Protein AF-A0A7C5AFE3-F1 (afdb_monomer)

pLDDT: mean 72.02, std 21.52, range [27.53, 97.25]

Sequence (247 aa):
MKLPLQRFHLFAWVMMCGALSAQLPLRFEHLGNAQGVGFGMHLRRGGDVNGDGFSDYLLVIPVESSFANANGAIQVHSGQDGSLIHTLMTPNPASPPSQNLGAACDAGDVDQDGHDDVLGYSTGLSGGSLLLFSGATGNVILSTPNLGLVGPTVYILDTVKDLNGDGVREVVLLNRNPWKLRILSGSDHSLLLLVDFSTTSFFPEIVRNAGDVNGDGIDDLILGSRYFPYSSAIQSPTGGPNTGAVV

Solvent-accessible surface area (backbone atoms only — not comparable to full-atom values): 14636 Å² total; per-residue (Å²): 137,81,80,79,82,82,81,84,82,64,83,56,82,61,81,72,94,64,80,98,58,102,68,75,74,83,79,56,81,59,74,50,60,99,80,69,64,67,84,68,68,44,80,35,64,23,36,29,24,85,54,78,84,43,58,18,33,28,42,28,39,58,52,56,94,87,45,100,79,52,75,13,25,37,36,33,26,40,52,83,79,60,47,81,74,42,79,39,64,57,98,58,84,85,54,60,77,56,47,22,31,70,44,53,29,34,42,43,45,70,88,72,81,72,19,14,12,38,35,33,32,25,48,37,46,86,14,22,28,44,38,33,22,36,31,80,74,56,45,76,77,44,76,47,71,49,69,74,37,55,68,81,30,70,76,40,61,45,51,39,64,51,82,87,75,82,78,32,31,21,35,37,39,38,29,66,53,67,30,34,41,35,35,19,38,49,85,77,61,47,82,75,45,78,48,78,33,64,88,53,77,55,53,69,71,43,70,41,67,63,44,52,79,85,72,83,83,54,56,29,39,38,40,39,52,94,55,65,74,94,80,70,78,83,78,63,88,76,84,78,86,88,70,67,56,71,90

Structure (mmCIF, N/CA/C/O backbone):
data_AF-A0A7C5AFE3-F1
#
_entry.id   AF-A0A7C5AFE3-F1
#
loop_
_atom_site.group_PDB
_atom_site.id
_atom_site.type_symbol
_atom_site.label_atom_id
_atom_site.label_alt_id
_atom_site.label_comp_id
_atom_site.label_asym_id
_atom_site.label_entity_id
_atom_site.label_seq_id
_atom_site.pdbx_PDB_ins_code
_atom_site.Cartn_x
_atom_site.Cartn_y
_atom_site.Cartn_z
_atom_site.occupancy
_atom_site.B_iso_or_equiv
_atom_site.auth_seq_id
_atom_site.auth_comp_id
_atom_site.auth_asym_id
_atom_site.auth_atom_id
_atom_site.pdbx_PDB_model_num
ATOM 1 N N . MET A 1 1 ? -9.097 47.914 -16.909 1.00 34.84 1 MET A N 1
ATOM 2 C CA . MET A 1 1 ? -10.183 46.951 -16.634 1.00 34.84 1 MET A CA 1
ATOM 3 C C . MET A 1 1 ? -9.537 45.571 -16.530 1.00 34.84 1 MET A C 1
ATOM 5 O O . MET A 1 1 ? -9.210 44.990 -17.553 1.00 34.84 1 MET A O 1
ATOM 9 N N . LYS A 1 2 ? -9.175 45.124 -15.319 1.00 33.19 2 LYS A N 1
ATOM 10 C CA . LYS A 1 2 ? -8.602 43.784 -15.095 1.00 33.19 2 LYS A CA 1
ATOM 11 C C . LYS A 1 2 ? -9.771 42.833 -14.845 1.00 33.19 2 LYS A C 1
ATOM 13 O O . LYS A 1 2 ? -10.571 43.106 -13.955 1.00 33.19 2 LYS A O 1
ATOM 18 N N . LEU A 1 3 ? -9.897 41.783 -15.653 1.00 27.53 3 LEU A N 1
ATOM 19 C CA . LEU A 1 3 ? -10.871 40.715 -15.421 1.00 27.53 3 LEU A CA 1
ATOM 20 C C . LEU A 1 3 ? -10.581 40.058 -14.056 1.00 27.53 3 LEU A C 1
ATOM 22 O O . LEU A 1 3 ? -9.404 39.890 -13.720 1.00 27.53 3 LEU A O 1
ATOM 26 N N . PRO A 1 4 ? -11.604 39.711 -13.256 1.00 31.53 4 PRO A N 1
ATOM 27 C CA . PRO A 1 4 ? -11.389 38.972 -12.021 1.00 31.53 4 PRO A CA 1
ATOM 28 C C . PRO A 1 4 ? -10.846 37.576 -12.349 1.00 31.53 4 PRO A C 1
ATOM 30 O O . PRO A 1 4 ? -11.326 36.916 -13.271 1.00 31.53 4 PRO A O 1
ATOM 33 N N . LEU A 1 5 ? -9.832 37.146 -11.595 1.00 31.34 5 LEU A N 1
ATOM 34 C CA . LEU A 1 5 ? -9.285 35.789 -11.626 1.00 31.34 5 LEU A CA 1
ATOM 35 C C . LEU A 1 5 ? -10.430 34.780 -11.456 1.00 31.34 5 LEU A C 1
ATOM 37 O O . LEU A 1 5 ? -11.069 34.742 -10.403 1.00 31.34 5 LEU A O 1
ATOM 41 N N . GLN A 1 6 ? -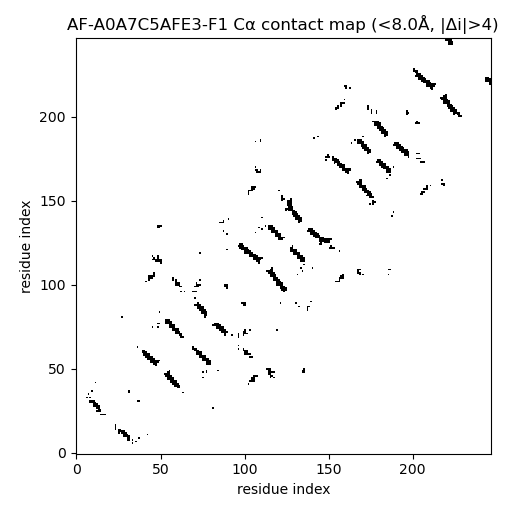10.698 33.977 -12.488 1.00 32.28 6 GLN A N 1
ATOM 42 C CA . GLN A 1 6 ? -11.566 32.812 -12.356 1.00 32.28 6 GLN A CA 1
ATOM 43 C C . GLN A 1 6 ? -10.888 31.820 -11.406 1.00 32.28 6 GLN A C 1
ATOM 45 O O . GLN A 1 6 ? -9.780 31.350 -11.659 1.00 32.28 6 GLN A O 1
ATOM 50 N N . ARG A 1 7 ? -11.546 31.562 -10.275 1.00 31.53 7 ARG A N 1
ATOM 51 C CA . ARG A 1 7 ? -11.148 30.563 -9.284 1.00 31.53 7 ARG A CA 1
ATOM 52 C C . ARG A 1 7 ? -11.437 29.180 -9.865 1.00 31.53 7 ARG A C 1
ATOM 54 O O . ARG A 1 7 ? -12.595 28.870 -10.130 1.00 31.53 7 ARG A O 1
ATOM 61 N N . PHE A 1 8 ? -10.409 28.363 -10.062 1.00 28.75 8 PHE A N 1
ATOM 62 C CA . PHE A 1 8 ? -10.591 26.943 -10.351 1.00 28.75 8 PHE A CA 1
ATOM 63 C C . PHE A 1 8 ? -10.664 26.199 -9.015 1.00 28.75 8 PHE A C 1
ATOM 65 O O . PHE A 1 8 ? -9.684 26.145 -8.278 1.00 28.75 8 PHE A O 1
ATOM 72 N N . HIS A 1 9 ? -11.850 25.697 -8.680 1.00 30.62 9 HIS A N 1
ATOM 73 C CA . HIS A 1 9 ? -12.091 24.834 -7.526 1.00 30.62 9 HIS A CA 1
ATOM 74 C C . HIS A 1 9 ? -11.993 23.380 -7.996 1.00 30.62 9 HIS A C 1
ATOM 76 O O . HIS A 1 9 ? -12.650 23.014 -8.972 1.00 30.62 9 HIS A O 1
ATOM 82 N N . LEU A 1 10 ? -11.156 22.568 -7.347 1.00 35.47 10 LEU A N 1
ATOM 83 C CA . LEU A 1 10 ? -11.120 21.128 -7.591 1.00 35.47 10 LEU A CA 1
ATOM 84 C C . LEU A 1 10 ? -12.044 20.436 -6.589 1.00 35.47 10 LEU A C 1
ATOM 86 O O . LEU A 1 10 ? -11.982 20.718 -5.395 1.00 35.47 10 LEU A O 1
ATOM 90 N N . PHE A 1 11 ? -12.880 19.533 -7.093 1.00 36.12 11 PHE A N 1
ATOM 91 C CA . PHE A 1 11 ? -13.834 18.765 -6.303 1.00 36.12 11 PHE A CA 1
ATOM 92 C C . PHE A 1 11 ? -13.383 17.309 -6.243 1.00 36.12 11 PHE A C 1
ATOM 94 O O . PHE A 1 11 ? -13.099 16.710 -7.281 1.00 36.12 11 PHE A O 1
ATOM 101 N N . ALA A 1 12 ? -13.372 16.726 -5.050 1.00 35.66 12 ALA A N 1
ATOM 102 C CA . ALA A 1 12 ? -13.317 15.285 -4.875 1.00 35.66 12 ALA A CA 1
ATOM 103 C C . ALA A 1 12 ? -14.678 14.831 -4.329 1.00 35.66 12 ALA A C 1
ATOM 105 O O . ALA A 1 12 ? -15.077 15.238 -3.241 1.00 35.66 12 ALA A O 1
ATOM 106 N N . TRP A 1 13 ? -15.414 14.042 -5.115 1.00 37.69 13 TRP A N 1
ATOM 107 C CA . TRP A 1 13 ? -16.731 13.527 -4.736 1.00 37.69 13 TRP A CA 1
ATOM 108 C C . TRP A 1 13 ? -16.568 12.114 -4.182 1.00 37.69 13 TRP A C 1
ATOM 110 O O . TRP A 1 13 ? -16.185 11.207 -4.919 1.00 37.69 13 TRP A O 1
ATOM 120 N N . VAL A 1 14 ? -16.886 11.911 -2.904 1.00 40.06 14 VAL A N 1
ATOM 121 C CA . VAL A 1 14 ? -17.048 10.563 -2.346 1.00 40.06 14 VAL A CA 1
ATOM 122 C C . VAL A 1 14 ? -18.502 10.148 -2.565 1.00 40.06 14 VAL A C 1
ATOM 124 O O . VAL A 1 14 ? -19.408 10.644 -1.898 1.00 40.06 14 VAL A O 1
ATOM 127 N N . MET A 1 15 ? -18.739 9.264 -3.537 1.00 35.78 15 MET A N 1
ATOM 128 C CA . MET A 1 15 ? -20.035 8.606 -3.721 1.00 35.78 15 MET A CA 1
ATOM 129 C C . MET A 1 15 ? -19.996 7.232 -3.058 1.00 35.78 15 MET A C 1
ATOM 131 O O . MET A 1 15 ? -19.278 6.345 -3.512 1.00 35.78 15 MET A O 1
ATOM 135 N N . MET A 1 16 ? -20.793 7.043 -2.009 1.00 41.84 16 MET A N 1
ATOM 136 C CA . MET A 1 16 ? -21.045 5.717 -1.450 1.00 41.84 16 MET A CA 1
ATOM 137 C C . MET A 1 16 ? -22.283 5.116 -2.110 1.00 41.84 16 MET A C 1
ATOM 139 O O . MET A 1 16 ? -23.350 5.727 -2.114 1.00 41.84 16 MET A O 1
ATOM 143 N N . CYS A 1 17 ? -22.142 3.915 -2.668 1.00 39.34 17 CYS A N 1
ATOM 144 C CA . CYS A 1 17 ? -23.260 3.113 -3.153 1.00 39.34 17 CYS A CA 1
ATOM 145 C C . CYS A 1 17 ? -24.111 2.660 -1.953 1.00 39.34 17 CYS A C 1
ATOM 147 O O . CYS A 1 17 ? -23.735 1.746 -1.226 1.00 39.34 17 CYS A O 1
ATOM 149 N N . GLY A 1 18 ? -25.242 3.327 -1.724 1.00 39.19 18 GLY A N 1
ATOM 150 C CA . GLY A 1 18 ? -26.331 2.824 -0.886 1.00 39.19 18 GLY A CA 1
ATOM 151 C C . GLY A 1 18 ? -27.389 2.124 -1.741 1.00 39.19 18 GLY A C 1
ATOM 152 O O . GLY A 1 18 ? -27.494 2.408 -2.936 1.00 39.19 18 GLY A O 1
ATOM 153 N N . ALA A 1 19 ? -28.164 1.219 -1.128 1.00 39.50 19 ALA A N 1
ATOM 154 C CA . ALA A 1 19 ? -29.245 0.457 -1.762 1.00 39.50 19 ALA A CA 1
ATOM 155 C C . ALA A 1 19 ? -30.049 1.297 -2.773 1.00 39.50 19 ALA A C 1
ATOM 157 O O . ALA A 1 19 ? -30.404 2.432 -2.455 1.00 39.50 19 ALA A O 1
ATOM 158 N N . LEU A 1 20 ? -30.316 0.716 -3.958 1.00 42.00 20 LEU A N 1
ATOM 159 C CA . LEU A 1 20 ? -31.026 1.297 -5.112 1.00 42.00 20 LEU A CA 1
ATOM 160 C C . LEU A 1 20 ? -32.002 2.421 -4.719 1.00 42.00 20 LEU A C 1
ATOM 162 O O . LEU A 1 20 ? -33.184 2.195 -4.466 1.00 42.00 20 LEU A O 1
ATOM 166 N N . SER A 1 21 ? -31.508 3.655 -4.702 1.00 48.28 21 SER A N 1
ATOM 167 C CA . SER A 1 21 ? -32.335 4.850 -4.606 1.00 48.28 21 SER A CA 1
ATOM 168 C C . SER A 1 21 ? -31.792 5.872 -5.595 1.00 48.28 21 SER A C 1
ATOM 170 O O . SER A 1 21 ? -30.581 6.012 -5.767 1.00 48.28 21 SER A O 1
ATOM 172 N N . ALA A 1 22 ? -32.703 6.538 -6.299 1.00 42.56 22 ALA A N 1
ATOM 173 C CA . ALA A 1 22 ? -32.429 7.297 -7.517 1.00 42.56 22 ALA A CA 1
ATOM 174 C C . ALA A 1 22 ? -31.620 8.594 -7.314 1.00 42.56 22 ALA A C 1
ATOM 176 O O . ALA A 1 22 ? -31.436 9.351 -8.265 1.00 42.56 22 ALA A O 1
ATOM 177 N N . GLN A 1 23 ? -31.113 8.862 -6.109 1.00 46.53 23 GLN A N 1
ATOM 178 C CA . GLN A 1 23 ? -30.198 9.969 -5.867 1.00 46.53 23 GLN A CA 1
ATOM 179 C C . GLN A 1 23 ? -29.376 9.687 -4.610 1.00 46.53 23 GLN A C 1
ATOM 181 O O . GLN A 1 23 ? -29.889 9.747 -3.496 1.00 46.53 23 GLN A O 1
ATOM 186 N N . LEU A 1 24 ? -28.097 9.355 -4.788 1.00 48.12 24 LEU A N 1
ATOM 187 C CA . LEU A 1 24 ? -27.165 9.248 -3.670 1.00 48.12 24 LEU A CA 1
ATOM 188 C C . LEU A 1 24 ? -26.834 10.677 -3.207 1.00 48.12 24 LEU A C 1
ATOM 190 O O . LEU A 1 24 ? -26.299 11.450 -4.007 1.00 48.12 24 LEU A O 1
ATOM 194 N N . PRO A 1 25 ? -27.183 11.079 -1.971 1.00 50.75 25 PRO A N 1
ATOM 195 C CA . PRO A 1 25 ? -26.828 12.402 -1.479 1.00 50.75 25 PRO A CA 1
ATOM 196 C C . PRO A 1 25 ? -25.306 12.510 -1.345 1.00 50.75 25 PRO A C 1
ATOM 198 O O . PRO A 1 25 ? -24.655 11.588 -0.849 1.00 50.75 25 PRO A O 1
ATOM 201 N N . LEU A 1 26 ? -24.744 13.653 -1.754 1.00 51.28 26 LEU A N 1
ATOM 202 C CA . LEU A 1 26 ? -23.382 14.032 -1.381 1.00 51.28 26 LEU A CA 1
ATOM 203 C C . LEU A 1 26 ? -23.301 14.030 0.148 1.00 51.28 26 LEU A C 1
ATOM 205 O O . LEU A 1 26 ? -24.034 14.781 0.790 1.00 51.28 26 LEU A O 1
ATOM 209 N N . ARG A 1 27 ? -22.435 13.189 0.722 1.00 60.59 27 ARG A N 1
ATOM 210 C CA . ARG A 1 27 ? -22.246 13.152 2.178 1.00 60.59 27 ARG A CA 1
ATOM 211 C C . ARG A 1 27 ? -21.103 14.038 2.656 1.00 60.59 27 ARG A C 1
ATOM 213 O O . ARG A 1 27 ? -21.294 14.751 3.633 1.00 60.59 27 ARG A O 1
ATOM 220 N N . PHE A 1 28 ? -19.968 14.052 1.955 1.00 62.94 28 PHE A N 1
ATOM 221 C CA . PHE A 1 28 ? -18.779 14.795 2.384 1.00 62.94 28 PHE A CA 1
ATOM 222 C C . PHE A 1 28 ? -18.155 15.571 1.230 1.00 62.94 28 PHE A C 1
ATOM 224 O O . PHE A 1 28 ? -17.993 15.042 0.129 1.00 62.94 28 PHE A O 1
ATOM 231 N N . GLU A 1 29 ? -17.790 16.821 1.501 1.00 59.41 29 GLU A N 1
ATOM 232 C CA . GLU A 1 29 ? -17.046 17.677 0.585 1.00 59.41 29 GLU A CA 1
ATOM 233 C C . GLU A 1 29 ? -15.693 18.010 1.214 1.00 59.41 29 GLU A C 1
ATOM 235 O O . GLU A 1 29 ? -15.623 18.674 2.248 1.00 59.41 29 GLU A O 1
ATOM 240 N N . HIS A 1 30 ? -14.615 17.559 0.571 1.00 59.59 30 HIS A N 1
ATOM 241 C CA . HIS A 1 30 ? -13.259 17.983 0.906 1.00 59.59 30 HIS A CA 1
ATOM 242 C C . HIS A 1 30 ? -12.833 19.074 -0.059 1.00 59.59 30 HIS A C 1
ATOM 244 O O . HIS A 1 30 ? -12.541 18.824 -1.231 1.00 59.59 30 HIS A O 1
ATOM 250 N N . LEU A 1 31 ? -12.826 20.306 0.439 1.00 52.31 31 LEU A N 1
ATOM 251 C CA . LEU A 1 31 ? -12.374 21.455 -0.326 1.00 52.31 31 LEU A CA 1
ATOM 252 C C . LEU A 1 31 ? -10.848 21.512 -0.291 1.00 52.31 31 LEU A C 1
ATOM 254 O O . LEU A 1 31 ? -10.250 21.802 0.747 1.00 52.31 31 LEU A O 1
ATOM 258 N N . GLY A 1 32 ? -10.218 21.320 -1.452 1.00 47.50 32 GLY A N 1
ATOM 259 C CA . GLY A 1 32 ? -8.858 21.808 -1.654 1.00 47.50 32 GLY A CA 1
ATOM 260 C C . GLY A 1 32 ? -8.831 23.308 -1.353 1.00 47.50 32 GLY A C 1
ATOM 261 O O . GLY A 1 32 ? -9.735 24.053 -1.750 1.00 47.50 32 GLY A O 1
ATOM 262 N N . ASN A 1 33 ? -7.838 23.775 -0.599 1.00 44.03 33 ASN A N 1
ATOM 263 C CA . ASN A 1 33 ? -7.761 25.197 -0.286 1.00 44.03 33 ASN A CA 1
ATOM 264 C C . ASN A 1 33 ? -7.532 26.020 -1.580 1.00 44.03 33 ASN A C 1
ATOM 266 O O . ASN A 1 33 ? -7.051 25.523 -2.599 1.00 44.03 33 ASN A O 1
ATOM 270 N N . ALA A 1 34 ? -7.927 27.298 -1.557 1.00 36.81 34 ALA A N 1
ATOM 271 C CA . ALA A 1 34 ? -8.041 28.182 -2.727 1.00 36.81 34 ALA A CA 1
ATOM 272 C C . ALA A 1 34 ? -6.711 28.534 -3.443 1.00 36.81 34 ALA A C 1
ATOM 274 O O . ALA A 1 34 ? -6.656 29.515 -4.186 1.00 36.81 34 ALA A O 1
ATOM 275 N N . GLN A 1 35 ? -5.637 27.782 -3.202 1.00 43.25 35 GLN A N 1
ATOM 276 C CA . GLN A 1 35 ? -4.278 28.065 -3.663 1.00 43.25 35 GLN A CA 1
ATOM 277 C C . GLN A 1 35 ? -3.726 27.040 -4.664 1.00 43.25 35 GLN A C 1
ATOM 279 O O . GLN A 1 35 ? -2.545 27.096 -4.987 1.00 43.25 35 GLN A O 1
ATOM 284 N N . GLY A 1 36 ? -4.568 26.154 -5.209 1.00 36.91 36 GLY A N 1
ATOM 285 C CA . GLY A 1 36 ? -4.150 25.200 -6.243 1.00 36.91 36 GLY A CA 1
ATOM 286 C C . GLY A 1 36 ? -3.566 23.894 -5.707 1.00 36.91 36 GLY A C 1
ATOM 287 O O . GLY A 1 36 ? -3.047 23.122 -6.504 1.00 36.91 36 GLY A O 1
ATOM 288 N N . VAL A 1 37 ? -3.721 23.628 -4.404 1.00 40.59 37 VAL A N 1
ATOM 289 C CA . VAL A 1 37 ? -3.427 22.334 -3.772 1.00 40.59 37 VAL A CA 1
ATOM 290 C C . VAL A 1 37 ? -4.394 21.303 -4.359 1.00 40.59 37 VAL A C 1
ATOM 292 O O . VAL A 1 37 ? -5.540 21.186 -3.925 1.00 40.59 37 VAL A O 1
ATOM 295 N N . GLY A 1 38 ? -3.995 20.664 -5.459 1.00 38.16 38 GLY A N 1
ATOM 296 C CA . GLY A 1 38 ? -4.963 19.975 -6.319 1.00 38.16 38 GLY A CA 1
ATOM 297 C C . GLY A 1 38 ? -4.409 19.188 -7.504 1.00 38.16 38 GLY A C 1
ATOM 298 O O . GLY A 1 38 ? -5.191 18.586 -8.234 1.00 38.16 38 GLY A O 1
ATOM 299 N N . PHE A 1 39 ? -3.095 19.107 -7.709 1.00 31.27 39 PHE A N 1
ATOM 300 C CA . PHE A 1 39 ? -2.548 18.065 -8.581 1.00 31.27 39 PHE A CA 1
ATOM 301 C C . PHE A 1 39 ? -2.085 16.883 -7.722 1.00 31.27 39 PHE A C 1
ATOM 303 O O . PHE A 1 39 ? -1.076 16.967 -7.035 1.00 31.27 39 PHE A O 1
ATOM 310 N N . GLY A 1 40 ? -2.825 15.767 -7.761 1.00 43.47 40 GLY A N 1
ATOM 311 C CA . GLY A 1 40 ? -2.396 14.509 -7.133 1.00 43.47 40 GLY A CA 1
ATOM 312 C C . GLY A 1 40 ? -2.976 14.188 -5.751 1.00 43.47 40 GLY A C 1
ATOM 313 O O . GLY A 1 40 ? -2.442 13.303 -5.090 1.00 43.47 40 GLY A O 1
ATOM 314 N N . MET A 1 41 ? -4.073 14.829 -5.317 1.00 53.50 41 MET A N 1
ATOM 315 C CA . MET A 1 41 ? -4.861 14.282 -4.201 1.00 53.50 41 MET A CA 1
ATOM 316 C C . MET A 1 41 ? -5.427 12.924 -4.620 1.00 53.50 41 MET A C 1
ATOM 318 O O . MET A 1 41 ? -6.247 12.842 -5.538 1.00 53.50 41 MET A O 1
ATOM 322 N N . HIS A 1 42 ? -4.961 11.851 -3.985 1.00 72.12 42 HIS A N 1
ATOM 323 C CA . HIS A 1 42 ? -5.458 10.504 -4.241 1.00 72.12 42 HIS A CA 1
ATOM 324 C C . HIS A 1 42 ? -6.395 10.109 -3.105 1.00 72.12 42 HIS A C 1
ATOM 326 O O . HIS A 1 42 ? -5.948 9.887 -1.982 1.00 72.12 42 HIS A O 1
ATOM 332 N N . LEU A 1 43 ? -7.687 10.006 -3.420 1.00 77.31 43 LEU A N 1
ATOM 333 C CA . LEU A 1 43 ? -8.640 9.291 -2.580 1.00 77.31 43 LEU A CA 1
ATOM 334 C C . LEU A 1 43 ? -8.404 7.789 -2.727 1.00 77.31 43 LEU A C 1
ATOM 336 O O . LEU A 1 43 ? -8.256 7.277 -3.844 1.00 77.31 43 LEU A O 1
ATOM 340 N N . ARG A 1 44 ? -8.367 7.089 -1.599 1.00 84.50 44 ARG A N 1
ATOM 341 C CA . ARG A 1 44 ? -8.231 5.633 -1.528 1.00 84.50 44 ARG A CA 1
ATOM 342 C C . ARG A 1 44 ? -9.202 5.076 -0.497 1.00 84.50 44 ARG A C 1
ATOM 344 O O . ARG A 1 44 ? -9.582 5.776 0.437 1.00 84.50 44 ARG A O 1
ATOM 351 N N . ARG A 1 45 ? -9.590 3.815 -0.676 1.00 83.44 45 ARG A N 1
ATOM 352 C CA . ARG A 1 45 ? -10.263 3.050 0.376 1.00 83.44 45 ARG A CA 1
ATOM 353 C C . ARG A 1 45 ? -9.266 2.814 1.517 1.00 83.44 45 ARG A C 1
ATOM 355 O O . ARG A 1 45 ? -8.099 2.557 1.222 1.00 83.44 45 ARG A O 1
ATOM 362 N N . GLY A 1 46 ? -9.722 2.965 2.758 1.00 87.00 46 GLY A N 1
ATOM 363 C CA . GLY A 1 46 ? -8.891 2.874 3.959 1.00 87.00 46 GLY A CA 1
ATOM 364 C C . GLY A 1 46 ? -9.077 1.622 4.809 1.00 87.00 46 GLY A C 1
ATOM 365 O O . GLY A 1 46 ? -8.255 1.426 5.684 1.00 87.00 46 GLY A O 1
ATOM 366 N N . GLY A 1 47 ? -10.094 0.794 4.545 1.00 91.94 47 GLY A N 1
ATOM 367 C CA . GLY A 1 47 ? -10.481 -0.263 5.494 1.00 91.94 47 GLY A CA 1
ATOM 368 C C . GLY A 1 47 ? -11.295 0.313 6.657 1.00 91.94 47 GLY A C 1
ATOM 369 O O . GLY A 1 47 ? -11.653 1.481 6.598 1.00 91.94 47 GLY A O 1
ATOM 370 N N . ASP A 1 48 ? -11.662 -0.479 7.657 1.00 96.44 48 ASP A N 1
ATOM 371 C CA . ASP A 1 48 ? -12.281 -0.014 8.913 1.00 96.44 48 ASP A CA 1
ATOM 372 C C . ASP A 1 48 ? -11.189 0.345 9.937 1.00 96.44 48 ASP A C 1
ATOM 374 O O . ASP A 1 48 ? -10.780 -0.476 10.757 1.00 96.44 48 ASP A O 1
ATOM 378 N N . VAL A 1 49 ? -10.654 1.564 9.843 1.00 97.25 49 VAL A N 1
ATOM 379 C CA . VAL A 1 49 ? -9.470 1.989 10.605 1.00 97.25 49 VAL A CA 1
ATOM 380 C C . VAL A 1 49 ? -9.843 2.346 12.042 1.00 97.25 49 VAL A C 1
ATOM 382 O O . VAL A 1 49 ? -9.060 2.151 12.968 1.00 97.25 49 VAL A O 1
ATOM 385 N N . ASN A 1 50 ? -11.042 2.882 12.271 1.00 96.00 50 ASN A N 1
ATOM 386 C CA . ASN A 1 50 ? -11.514 3.217 13.617 1.00 96.00 50 ASN A CA 1
ATOM 387 C C . ASN A 1 50 ? -12.303 2.085 14.308 1.00 96.00 50 ASN A C 1
ATOM 389 O O . ASN A 1 50 ? -12.664 2.257 15.476 1.00 96.00 50 ASN A O 1
ATOM 393 N N . GLY A 1 51 ? -12.529 0.947 13.643 1.00 95.44 51 GLY A N 1
ATOM 394 C CA . GLY A 1 51 ? -13.199 -0.229 14.205 1.00 95.44 51 GLY A CA 1
ATOM 395 C C . GLY A 1 51 ? -14.703 -0.028 14.423 1.00 95.44 51 GLY A C 1
ATOM 396 O O . GLY A 1 51 ? -15.285 -0.621 15.337 1.00 95.44 51 GLY A O 1
ATOM 397 N N . ASP A 1 52 ? -15.338 0.860 13.650 1.00 95.50 52 ASP A N 1
ATOM 398 C CA . ASP A 1 52 ? -16.763 1.192 13.777 1.00 95.50 52 ASP A CA 1
ATOM 399 C C . ASP A 1 52 ? -17.686 0.331 12.890 1.00 95.50 52 ASP A C 1
ATOM 401 O O . ASP A 1 52 ? -18.919 0.437 12.962 1.00 95.50 52 ASP A O 1
ATOM 405 N N . GLY A 1 53 ? -17.101 -0.568 12.096 1.00 93.75 53 GLY A N 1
ATOM 406 C CA . GLY A 1 53 ? -17.777 -1.457 11.160 1.00 93.75 53 GLY A CA 1
ATOM 407 C C . GLY A 1 53 ? -18.021 -0.848 9.776 1.00 93.75 53 GLY A C 1
ATOM 408 O O . GLY A 1 53 ? -18.621 -1.515 8.923 1.00 93.75 53 GLY A O 1
ATOM 409 N N . PHE A 1 54 ? -17.603 0.396 9.521 1.00 93.31 54 PHE A N 1
ATOM 410 C CA . PHE A 1 54 ? -17.710 1.066 8.227 1.00 93.31 54 PHE A CA 1
ATOM 411 C C . PHE A 1 54 ? -16.324 1.271 7.611 1.00 93.31 54 PHE A C 1
ATOM 413 O O . PHE A 1 54 ? -15.372 1.655 8.266 1.00 93.31 54 PHE A O 1
ATOM 420 N N . SER A 1 55 ? -16.203 1.054 6.296 1.00 92.88 55 SER A N 1
ATOM 421 C CA . SER A 1 55 ? -14.942 1.365 5.614 1.00 92.88 55 SER A CA 1
ATOM 422 C C . SER A 1 55 ? -14.699 2.874 5.547 1.00 92.88 55 SER A C 1
ATOM 424 O O . SER A 1 55 ? -15.494 3.609 4.956 1.00 92.88 55 SER A O 1
ATOM 426 N N . ASP A 1 56 ? -13.536 3.276 6.025 1.00 94.75 56 ASP A N 1
ATOM 427 C CA . ASP A 1 56 ? -12.929 4.595 5.999 1.00 94.75 56 ASP A CA 1
ATOM 428 C C . ASP A 1 56 ? -12.2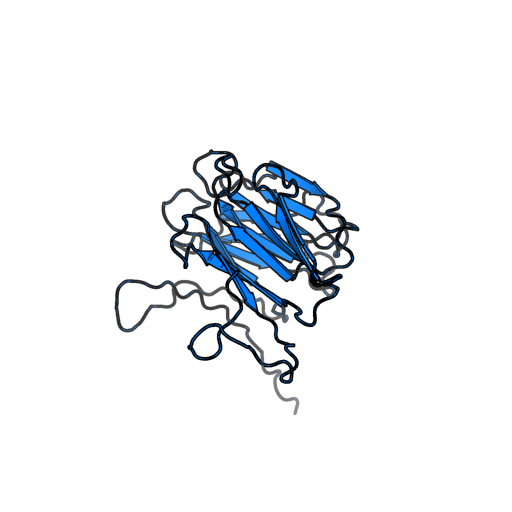56 4.914 4.662 1.00 94.75 56 ASP A C 1
ATOM 430 O O . ASP A 1 56 ? -12.163 4.092 3.736 1.00 94.75 56 ASP A O 1
ATOM 434 N N . TYR A 1 57 ? -11.789 6.156 4.534 1.00 91.38 57 TYR A N 1
ATOM 435 C CA . TYR A 1 57 ? -11.084 6.621 3.346 1.00 91.38 57 TYR A CA 1
ATOM 436 C C . TYR A 1 57 ? -9.819 7.403 3.677 1.00 91.38 57 TYR A C 1
ATOM 438 O O . TYR A 1 57 ? -9.712 8.104 4.682 1.00 91.38 57 TYR A O 1
ATOM 446 N N . LEU A 1 58 ? -8.854 7.292 2.767 1.00 90.06 58 LEU A N 1
ATOM 447 C CA . LEU A 1 58 ? -7.550 7.928 2.867 1.00 90.06 58 LEU A CA 1
ATOM 448 C C . LEU A 1 58 ? -7.472 9.075 1.866 1.00 90.06 58 LEU A C 1
ATOM 450 O O . LEU A 1 58 ? -7.788 8.907 0.682 1.00 90.06 58 LEU A O 1
ATOM 454 N N . LEU A 1 59 ? -6.991 10.220 2.330 1.00 86.88 59 LEU A N 1
ATOM 455 C CA . LEU A 1 59 ? -6.623 11.360 1.511 1.00 86.88 59 LEU A CA 1
ATOM 456 C C . LEU A 1 59 ? -5.101 11.502 1.533 1.00 86.88 59 LEU A C 1
ATOM 458 O O . LEU A 1 59 ? -4.511 11.904 2.536 1.00 86.88 59 LEU A O 1
ATOM 462 N N . VAL A 1 60 ? -4.459 11.164 0.416 1.00 81.44 60 VAL A N 1
ATOM 463 C CA . VAL A 1 60 ? -3.010 11.338 0.255 1.00 81.44 60 VAL A CA 1
ATOM 464 C C . VAL A 1 60 ? -2.737 12.767 -0.195 1.00 81.44 60 VAL A C 1
ATOM 466 O O .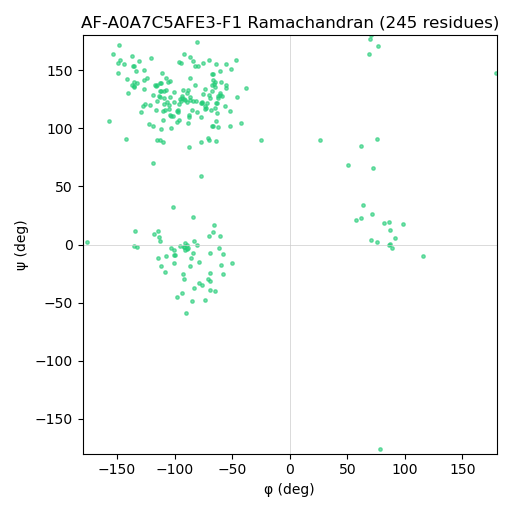 VAL A 1 60 ? -3.149 13.164 -1.288 1.00 81.44 60 VAL A O 1
ATOM 469 N N . ILE A 1 61 ? -2.046 13.529 0.648 1.00 75.38 61 ILE A N 1
ATOM 470 C CA . ILE A 1 61 ? -1.712 14.935 0.426 1.00 75.38 61 ILE A CA 1
ATOM 471 C C . ILE A 1 61 ? -0.236 15.006 0.017 1.00 75.38 61 ILE A C 1
ATOM 473 O O . ILE A 1 61 ? 0.639 14.915 0.884 1.00 75.38 61 ILE A O 1
ATOM 477 N N . PRO A 1 62 ? 0.077 15.141 -1.285 1.00 64.56 62 PRO A N 1
ATOM 478 C CA . PRO A 1 62 ? 1.456 15.274 -1.731 1.00 64.56 62 PRO A CA 1
ATOM 479 C C . PRO A 1 62 ? 2.033 16.636 -1.331 1.00 64.56 62 PRO A C 1
ATOM 481 O O . PRO A 1 62 ? 1.311 17.612 -1.124 1.00 64.56 62 PRO A O 1
ATOM 484 N N . VAL A 1 63 ? 3.362 16.720 -1.276 1.00 60.59 63 VAL A N 1
ATOM 485 C CA . VAL A 1 63 ? 4.049 18.000 -1.074 1.00 60.59 63 VAL A CA 1
ATOM 486 C C . VAL A 1 63 ? 4.145 18.753 -2.379 1.00 60.59 63 VAL A C 1
ATOM 488 O O . VAL A 1 63 ? 4.743 18.272 -3.340 1.00 60.59 63 VAL A O 1
ATOM 491 N N . GLU A 1 64 ? 3.618 19.971 -2.393 1.00 51.66 64 GLU A N 1
ATOM 492 C CA . GLU A 1 64 ? 3.914 20.912 -3.459 1.00 51.66 64 GLU A CA 1
ATOM 493 C C . GLU A 1 64 ? 5.195 21.685 -3.129 1.00 51.66 64 GLU A C 1
ATOM 495 O O . GLU A 1 64 ? 5.326 22.306 -2.073 1.00 51.66 64 GLU A O 1
ATOM 500 N N . SER A 1 65 ? 6.141 21.677 -4.071 1.00 43.47 65 SER A N 1
ATOM 501 C CA . SER A 1 65 ? 7.454 22.337 -3.989 1.00 43.47 65 SER A CA 1
ATOM 502 C C . SER A 1 65 ? 7.400 23.855 -3.744 1.00 43.47 65 SER A C 1
ATOM 504 O O . SER A 1 65 ? 8.433 24.472 -3.489 1.00 43.47 65 SER A O 1
ATOM 506 N N . SER A 1 66 ? 6.209 24.454 -3.796 1.00 42.69 66 SER A N 1
ATOM 507 C CA . SER A 1 66 ? 5.938 25.877 -3.573 1.00 42.69 66 SER A CA 1
ATOM 508 C C . SER A 1 66 ? 5.736 26.250 -2.097 1.00 42.69 66 SER A C 1
ATOM 510 O O . SER A 1 66 ? 5.719 27.438 -1.774 1.00 42.69 66 SER A O 1
ATOM 512 N N . PHE A 1 67 ? 5.582 25.274 -1.193 1.00 43.56 67 PHE A N 1
ATOM 513 C CA . PHE A 1 67 ? 5.326 25.518 0.229 1.00 43.56 67 PHE A CA 1
ATOM 514 C C . PHE A 1 67 ? 6.410 24.855 1.077 1.00 43.56 67 PHE A C 1
ATOM 516 O O . PHE A 1 67 ? 6.409 23.647 1.288 1.00 43.56 67 PHE A O 1
ATOM 523 N N . ALA A 1 68 ? 7.335 25.664 1.593 1.00 37.53 68 ALA A N 1
ATOM 524 C CA . ALA A 1 68 ? 8.541 25.218 2.297 1.00 37.53 68 ALA A CA 1
ATOM 525 C C . ALA A 1 68 ? 8.305 24.392 3.587 1.00 37.53 68 ALA A C 1
ATOM 527 O O . ALA A 1 68 ? 9.278 23.936 4.175 1.00 37.53 68 ALA A O 1
ATOM 528 N N . ASN A 1 69 ? 7.050 24.186 4.010 1.00 41.75 69 ASN A N 1
ATOM 529 C CA . ASN A 1 69 ? 6.680 23.557 5.285 1.00 41.75 69 ASN A CA 1
ATOM 530 C C . ASN A 1 69 ? 5.557 22.502 5.172 1.00 41.75 69 ASN A C 1
ATOM 532 O O . ASN A 1 69 ? 4.991 22.117 6.193 1.00 41.75 69 ASN A O 1
ATOM 536 N N . ALA A 1 70 ? 5.171 22.071 3.966 1.00 48.41 70 ALA A N 1
ATOM 537 C CA . ALA A 1 70 ? 4.196 20.990 3.830 1.00 48.41 70 ALA A CA 1
ATOM 538 C C . ALA A 1 70 ? 4.941 19.650 3.859 1.00 48.41 70 ALA A C 1
ATOM 540 O O . ALA A 1 70 ? 5.689 19.358 2.932 1.00 48.41 70 ALA A O 1
ATOM 541 N N . ASN A 1 71 ? 4.752 18.855 4.913 1.00 57.44 71 ASN A N 1
ATOM 542 C CA . ASN A 1 71 ? 5.092 17.433 4.896 1.00 57.44 71 ASN A CA 1
ATOM 543 C C . ASN A 1 71 ? 3.937 16.689 4.226 1.00 57.44 71 ASN A C 1
ATOM 545 O O . ASN A 1 71 ? 2.772 17.000 4.474 1.00 57.44 71 ASN A O 1
ATOM 549 N N . GLY A 1 72 ? 4.249 15.737 3.353 1.00 70.69 72 GLY A N 1
ATOM 550 C CA . GLY A 1 72 ? 3.223 14.954 2.682 1.00 70.69 72 GLY A CA 1
ATOM 551 C C . GLY A 1 72 ? 2.677 13.956 3.678 1.00 70.69 72 GLY A C 1
ATOM 552 O O . GLY A 1 72 ? 3.443 13.267 4.358 1.00 70.69 72 GLY A O 1
ATOM 553 N N . ALA A 1 73 ? 1.360 13.934 3.786 1.00 80.69 73 ALA A N 1
ATOM 554 C CA . ALA A 1 73 ? 0.649 13.224 4.828 1.00 80.69 73 ALA A CA 1
ATOM 555 C C . ALA A 1 73 ? -0.455 12.368 4.219 1.00 80.69 73 ALA A C 1
ATOM 557 O O . ALA A 1 73 ? -0.945 12.638 3.119 1.00 80.69 73 ALA A O 1
ATOM 558 N N . ILE A 1 74 ? -0.8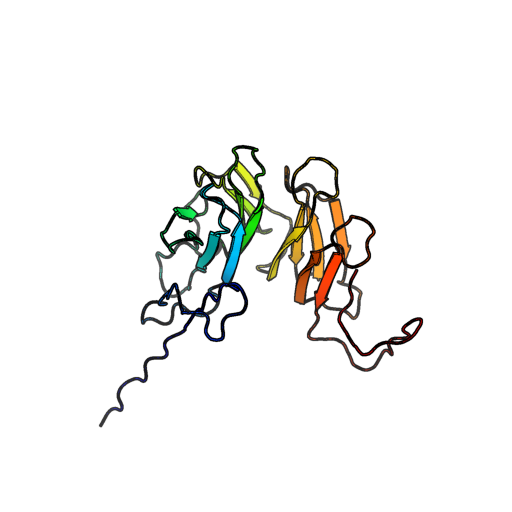65 11.353 4.964 1.00 86.94 74 ILE A N 1
ATOM 559 C CA . ILE A 1 74 ? -2.089 10.611 4.693 1.00 86.94 74 ILE A CA 1
ATOM 560 C C . ILE A 1 74 ? -3.073 11.014 5.781 1.00 86.94 74 ILE A C 1
ATOM 562 O O . ILE A 1 74 ? -2.822 10.776 6.960 1.00 86.94 74 ILE A O 1
ATOM 566 N N . GLN A 1 75 ? -4.171 11.654 5.400 1.00 89.94 75 GLN A N 1
ATOM 567 C CA . GLN A 1 75 ? -5.287 11.850 6.316 1.00 89.94 75 GLN A CA 1
ATOM 568 C C . GLN A 1 75 ? -6.227 10.659 6.209 1.00 89.94 75 GLN A C 1
ATOM 570 O O . GLN A 1 75 ? -6.609 10.269 5.107 1.00 89.94 75 GLN A O 1
ATOM 575 N N . VAL A 1 76 ? -6.588 10.090 7.351 1.00 93.38 76 VAL A N 1
ATOM 576 C CA . VAL A 1 76 ? -7.564 9.009 7.460 1.00 93.38 76 VAL A CA 1
ATOM 577 C C . VAL A 1 76 ? -8.852 9.611 7.985 1.00 93.38 76 VAL A C 1
ATOM 579 O O . VAL A 1 76 ? -8.833 10.299 9.006 1.00 93.38 76 VAL A O 1
ATOM 582 N N . HIS A 1 77 ? -9.952 9.374 7.288 1.00 92.31 77 HIS A N 1
ATOM 583 C CA . HIS A 1 77 ? -11.253 9.919 7.636 1.00 92.31 77 HIS A CA 1
ATOM 584 C C . HIS A 1 77 ? -12.298 8.824 7.743 1.00 92.31 77 HIS A C 1
ATOM 586 O O . HIS A 1 77 ? -12.333 7.930 6.894 1.00 92.31 77 HIS A O 1
ATOM 592 N N . SER A 1 78 ? -13.195 8.970 8.720 1.00 93.62 78 SER A N 1
ATOM 593 C CA . SER A 1 78 ? -14.286 8.028 8.917 1.00 93.62 78 SER A CA 1
ATOM 594 C C . SER A 1 78 ? -15.181 7.975 7.687 1.00 93.62 78 SER A C 1
ATOM 596 O O . SER A 1 78 ? -15.650 9.006 7.191 1.00 93.62 78 SER A O 1
ATOM 598 N N . GLY A 1 79 ? -15.464 6.772 7.203 1.00 90.50 79 GLY A N 1
ATOM 599 C CA . GLY A 1 79 ? -16.433 6.570 6.131 1.00 90.50 79 GLY A CA 1
ATOM 600 C C . GLY A 1 79 ? -17.869 6.848 6.569 1.00 90.50 79 GLY A C 1
ATOM 601 O O . GLY A 1 79 ? -18.717 7.187 5.739 1.00 90.50 79 GLY A O 1
ATOM 602 N N . GLN A 1 80 ? -18.146 6.736 7.869 1.00 91.69 80 GLN A N 1
ATOM 603 C CA . GLN A 1 80 ? -19.476 6.915 8.432 1.00 91.69 80 GLN A CA 1
ATOM 604 C C . GLN A 1 80 ? -19.894 8.393 8.466 1.00 91.69 80 GLN A C 1
ATOM 606 O O . GLN A 1 80 ? -21.010 8.729 8.042 1.00 91.69 80 GLN A O 1
ATOM 611 N N . ASP A 1 81 ? -19.011 9.269 8.955 1.00 88.12 81 ASP A N 1
ATOM 612 C CA . ASP A 1 81 ? -19.321 10.675 9.256 1.00 88.12 81 ASP A CA 1
ATOM 613 C C . ASP A 1 81 ? -18.301 11.703 8.721 1.00 88.12 81 ASP A C 1
ATOM 615 O O . ASP A 1 81 ? -18.513 12.911 8.856 1.00 88.12 81 ASP A O 1
ATOM 619 N N . GLY A 1 82 ? -17.224 11.250 8.075 1.00 84.31 82 GLY A N 1
ATOM 620 C CA . GLY A 1 82 ? -16.197 12.100 7.473 1.00 84.31 82 GLY A CA 1
ATOM 621 C C . GLY A 1 82 ? -15.223 12.747 8.460 1.00 84.31 82 GLY A C 1
ATOM 622 O O . GLY A 1 82 ? -14.350 13.511 8.028 1.00 84.31 82 GLY A O 1
ATOM 623 N N . SER A 1 83 ? -15.345 12.468 9.760 1.00 89.62 83 SER A N 1
ATOM 624 C CA . SER A 1 83 ? -14.441 12.979 10.792 1.00 89.62 83 SER A CA 1
ATOM 625 C C . SER A 1 83 ? -12.998 12.523 10.557 1.00 89.62 83 SER A C 1
ATOM 627 O O . SER A 1 83 ? -12.746 11.478 9.963 1.00 89.62 83 SER A O 1
ATOM 629 N N . LEU A 1 84 ? -12.026 13.340 10.972 1.00 89.56 84 LEU A N 1
ATOM 630 C CA . LEU A 1 84 ? -10.608 12.991 10.882 1.00 89.56 84 LEU A CA 1
ATOM 631 C C . LEU A 1 84 ? -10.263 11.981 11.985 1.00 89.56 84 LEU A C 1
ATOM 633 O O . LEU A 1 84 ? -10.420 12.300 13.162 1.00 89.56 84 LEU A O 1
ATOM 637 N N . ILE A 1 85 ? -9.750 10.815 11.594 1.00 95.31 85 ILE A N 1
ATOM 638 C CA . ILE A 1 85 ? -9.262 9.764 12.494 1.00 95.31 85 ILE A CA 1
ATOM 639 C C . ILE A 1 85 ? -7.770 9.991 12.766 1.00 95.31 85 ILE A C 1
ATOM 641 O O . ILE A 1 85 ? -7.380 10.246 13.901 1.00 95.31 85 ILE A O 1
ATOM 645 N N . HIS A 1 86 ? -6.944 9.998 11.710 1.00 93.81 86 HIS A N 1
ATOM 646 C CA . HIS A 1 86 ? -5.485 10.151 11.812 1.00 93.81 86 HIS A CA 1
ATOM 647 C C . HIS A 1 86 ? -4.918 11.130 10.789 1.00 93.81 86 HIS A C 1
ATOM 649 O O . HIS A 1 86 ? -5.444 11.299 9.691 1.00 93.81 86 HIS A O 1
ATOM 655 N N . THR A 1 87 ? -3.778 11.737 11.125 1.00 90.38 87 THR A N 1
ATOM 656 C CA . THR A 1 87 ? -2.868 12.348 10.144 1.00 90.38 87 THR A CA 1
ATOM 657 C C . THR A 1 87 ? -1.523 11.641 10.230 1.00 90.38 87 THR A C 1
ATOM 659 O O . THR A 1 87 ? -0.732 11.898 11.136 1.00 90.38 87 THR A O 1
ATOM 662 N N . LEU A 1 88 ? -1.272 10.747 9.280 1.00 89.38 88 LEU A N 1
ATOM 663 C CA . LEU A 1 88 ? -0.080 9.913 9.222 1.00 89.38 88 LEU A CA 1
ATOM 664 C C . LEU A 1 88 ? 1.025 10.639 8.457 1.00 89.38 88 LEU A C 1
ATOM 666 O O . LEU A 1 88 ? 0.806 11.186 7.373 1.00 89.38 88 LEU A O 1
ATOM 670 N N . MET A 1 89 ? 2.222 10.641 9.030 1.00 84.81 89 MET A N 1
ATOM 671 C CA . MET A 1 89 ? 3.398 11.328 8.501 1.00 84.81 89 MET A CA 1
ATOM 672 C C . MET A 1 89 ? 4.625 10.431 8.636 1.00 84.81 89 MET A C 1
ATOM 674 O O . MET A 1 89 ? 4.635 9.472 9.407 1.00 84.81 89 MET A O 1
ATOM 678 N N . THR A 1 90 ? 5.686 10.734 7.892 1.00 80.00 90 THR A N 1
ATOM 679 C CA . THR A 1 90 ? 6.946 10.007 8.060 1.00 80.00 90 THR A CA 1
ATOM 680 C C . THR A 1 90 ? 7.569 10.311 9.435 1.00 80.00 90 THR A C 1
ATOM 682 O O . THR A 1 90 ? 7.452 11.439 9.922 1.00 80.00 90 THR A O 1
ATOM 685 N N . PRO A 1 91 ? 8.270 9.350 10.076 1.00 74.00 91 PRO A N 1
ATOM 686 C CA . PRO A 1 91 ? 8.827 9.532 11.426 1.00 74.00 91 PRO A CA 1
ATOM 687 C C . PRO A 1 91 ? 9.830 10.685 11.579 1.00 74.00 91 PRO A C 1
ATOM 689 O O . PRO A 1 91 ? 10.111 11.109 12.698 1.00 74.00 91 PRO A O 1
ATOM 692 N N . ASN A 1 92 ? 10.395 11.185 10.475 1.00 69.62 92 ASN A N 1
ATOM 693 C CA . ASN A 1 92 ? 11.295 12.331 10.478 1.00 69.62 92 ASN A CA 1
ATOM 694 C C . ASN A 1 92 ? 10.644 13.527 9.756 1.00 69.62 92 ASN A C 1
ATOM 696 O O . ASN A 1 92 ? 10.836 13.699 8.553 1.00 69.62 92 ASN A O 1
ATOM 700 N N . PRO A 1 93 ? 9.909 14.391 10.477 1.00 56.03 93 PRO A N 1
ATOM 701 C CA . PRO A 1 93 ? 9.235 15.548 9.890 1.00 56.03 93 PRO A CA 1
ATOM 702 C C . PRO A 1 93 ? 10.198 16.651 9.416 1.00 56.03 93 PRO A C 1
ATOM 704 O O . PRO A 1 93 ? 9.746 17.606 8.792 1.00 56.03 93 PRO A O 1
ATOM 707 N N . ALA A 1 94 ? 11.502 16.545 9.710 1.00 53.81 94 ALA A N 1
ATOM 708 C CA . ALA A 1 94 ? 12.544 17.442 9.199 1.00 53.81 94 ALA A CA 1
ATOM 709 C C . ALA A 1 94 ? 13.168 16.944 7.883 1.00 53.81 94 ALA A C 1
ATOM 711 O O . ALA A 1 94 ? 14.101 17.555 7.354 1.00 53.81 94 ALA A O 1
ATOM 712 N N . SER A 1 95 ? 12.695 15.812 7.368 1.00 57.72 95 SER A N 1
ATOM 713 C CA . SER A 1 95 ? 13.180 15.264 6.119 1.00 57.72 95 SER A CA 1
ATOM 714 C C . SER A 1 95 ? 12.814 16.157 4.922 1.00 57.72 95 SER A C 1
ATOM 716 O O . SER A 1 95 ? 11.719 16.714 4.880 1.00 57.72 95 SER A O 1
ATOM 718 N N . PRO A 1 96 ? 13.707 16.311 3.924 1.00 54.84 96 PRO A N 1
ATOM 719 C CA . PRO A 1 96 ? 13.459 17.153 2.758 1.00 54.84 96 PRO A CA 1
ATOM 720 C C . PRO A 1 96 ? 12.158 16.772 2.029 1.00 54.84 96 PRO A C 1
ATOM 722 O O . PRO A 1 96 ? 11.778 15.601 2.065 1.00 54.84 96 PRO A O 1
ATOM 725 N N . PRO A 1 97 ? 11.534 17.706 1.277 1.00 51.69 97 PRO A N 1
ATOM 726 C CA . PRO A 1 97 ? 10.287 17.501 0.526 1.00 51.69 97 PRO A CA 1
ATOM 727 C C . PRO A 1 97 ? 10.228 16.258 -0.380 1.00 51.69 97 PRO A C 1
ATOM 729 O O . PRO A 1 97 ? 9.155 15.853 -0.821 1.00 51.69 97 PRO A O 1
ATOM 732 N N . SER A 1 98 ? 11.368 15.639 -0.685 1.00 50.34 98 SER A N 1
ATOM 733 C CA . SER A 1 98 ? 11.420 14.366 -1.393 1.00 50.34 98 SER A CA 1
ATOM 734 C C . SER A 1 98 ? 10.895 13.191 -0.558 1.00 50.34 98 SER A C 1
ATOM 736 O O . SER A 1 98 ? 10.336 12.269 -1.142 1.00 50.34 98 SER A O 1
ATOM 738 N N . GLN A 1 99 ? 11.040 13.208 0.775 1.00 58.22 99 GLN A N 1
ATOM 739 C CA . GLN A 1 99 ? 10.826 12.094 1.729 1.00 58.22 99 GLN A CA 1
ATOM 740 C C . GLN A 1 99 ? 9.378 11.889 2.178 1.00 58.22 99 GLN A C 1
ATOM 742 O O . GLN A 1 99 ? 9.123 11.291 3.222 1.00 58.22 99 GLN A O 1
ATOM 747 N N . ASN A 1 100 ? 8.426 12.340 1.374 1.00 72.56 100 ASN A N 1
ATOM 748 C CA . ASN A 1 100 ? 7.023 12.406 1.748 1.00 72.56 100 ASN A CA 1
ATOM 749 C C . ASN A 1 100 ? 6.199 11.211 1.280 1.00 72.56 100 ASN A C 1
ATOM 751 O O . ASN A 1 100 ? 6.554 10.540 0.309 1.00 72.56 100 ASN A O 1
ATOM 755 N N . LEU A 1 101 ? 5.085 10.978 1.978 1.00 79.31 101 LEU A N 1
ATOM 756 C CA . LEU A 1 101 ? 4.092 9.973 1.615 1.00 79.31 101 LEU A CA 1
ATOM 757 C C . LEU A 1 101 ? 3.389 10.403 0.322 1.00 79.31 101 LEU A C 1
ATOM 759 O O . LEU A 1 101 ? 2.748 11.450 0.272 1.00 79.31 101 LEU A O 1
ATOM 763 N N . GLY A 1 102 ? 3.563 9.611 -0.735 1.00 76.69 102 GLY A N 1
ATOM 764 C CA . GLY A 1 102 ? 3.031 9.887 -2.076 1.00 76.69 102 GLY A CA 1
ATOM 765 C C . GLY A 1 102 ? 1.972 8.888 -2.544 1.00 76.69 102 GLY A C 1
ATOM 766 O O . GLY A 1 102 ? 1.296 9.123 -3.544 1.00 76.69 102 GLY A O 1
ATOM 767 N N . ALA A 1 103 ? 1.809 7.773 -1.835 1.00 82.25 103 ALA A N 1
ATOM 768 C CA . ALA A 1 103 ? 0.729 6.821 -2.059 1.00 82.25 103 ALA A CA 1
ATOM 769 C C . ALA A 1 103 ? 0.350 6.133 -0.747 1.00 82.25 103 ALA A C 1
ATOM 771 O O . ALA A 1 103 ? 1.169 6.050 0.167 1.00 82.25 103 ALA A O 1
ATOM 772 N N . ALA A 1 104 ? -0.886 5.642 -0.688 1.00 87.88 104 ALA A N 1
ATOM 773 C CA . ALA A 1 104 ? -1.404 4.880 0.434 1.00 87.88 104 ALA A CA 1
ATOM 774 C C . ALA A 1 104 ? -2.426 3.834 -0.027 1.00 87.88 104 ALA A C 1
ATOM 776 O O . ALA A 1 104 ? -3.011 3.980 -1.111 1.00 87.88 104 ALA A O 1
ATOM 777 N N . CYS A 1 105 ? -2.649 2.817 0.794 1.00 90.00 105 CYS A N 1
ATOM 778 C CA . CYS A 1 105 ? -3.766 1.885 0.689 1.00 90.00 105 CYS A CA 1
ATOM 779 C C . CYS A 1 105 ? -4.114 1.295 2.062 1.00 90.00 105 CYS A C 1
ATOM 781 O O . CYS A 1 105 ? -3.322 1.380 2.999 1.00 90.00 105 CYS A O 1
ATOM 783 N N . ASP A 1 106 ? -5.300 0.700 2.135 1.00 91.75 106 ASP A N 1
ATOM 784 C CA . ASP A 1 106 ? -5.701 -0.256 3.168 1.00 91.75 106 ASP A CA 1
ATOM 785 C C . ASP A 1 106 ? -4.747 -1.467 3.165 1.00 91.75 106 ASP A C 1
ATOM 787 O O . ASP A 1 106 ? -4.487 -2.052 2.104 1.00 91.75 106 ASP A O 1
ATOM 791 N N . ALA A 1 107 ? -4.202 -1.807 4.332 1.00 91.06 107 ALA A N 1
ATOM 792 C CA . ALA A 1 107 ? -3.353 -2.975 4.556 1.00 91.06 107 ALA A CA 1
ATOM 793 C C . ALA A 1 107 ? -4.113 -4.153 5.199 1.00 91.06 107 ALA A C 1
ATOM 795 O O . ALA A 1 107 ? -3.594 -5.267 5.225 1.00 91.06 107 ALA A O 1
ATOM 796 N N . GLY A 1 108 ? -5.358 -3.941 5.633 1.00 91.69 108 GLY A N 1
ATOM 797 C CA . GLY A 1 108 ? -6.067 -4.812 6.566 1.00 91.69 108 GLY A CA 1
ATOM 798 C C . GLY A 1 108 ? -5.482 -4.735 7.975 1.00 91.69 108 GLY A C 1
ATOM 799 O O . GLY A 1 108 ? -4.490 -4.053 8.195 1.00 91.69 108 GLY A O 1
ATOM 800 N N . ASP A 1 109 ? -6.090 -5.438 8.920 1.00 93.25 109 ASP A N 1
ATOM 801 C CA . ASP A 1 109 ? -5.586 -5.594 10.291 1.00 93.25 109 ASP A CA 1
ATOM 802 C C . ASP A 1 109 ? -4.321 -6.482 10.323 1.00 93.25 109 ASP A C 1
ATOM 804 O O . ASP A 1 109 ? -4.403 -7.714 10.371 1.00 93.25 109 ASP A O 1
ATOM 808 N N . VAL A 1 110 ? -3.140 -5.867 10.197 1.00 93.44 110 VAL A N 1
ATOM 809 C CA . VAL A 1 110 ? -1.848 -6.568 10.123 1.00 93.44 110 VAL A CA 1
ATOM 810 C C . VAL A 1 110 ? -1.337 -6.919 11.517 1.00 93.44 110 VAL A C 1
ATOM 812 O O . VAL A 1 110 ? -0.735 -7.983 11.695 1.00 93.44 110 VAL A O 1
ATOM 815 N N . ASP A 1 111 ? -1.549 -6.044 12.505 1.00 93.25 111 ASP A N 1
ATOM 816 C CA . ASP A 1 111 ? -1.114 -6.273 13.888 1.00 93.25 111 ASP A CA 1
ATOM 817 C C . ASP A 1 111 ? -2.141 -7.006 14.778 1.00 93.25 111 ASP A C 1
ATOM 819 O O . ASP A 1 111 ? -1.810 -7.379 15.910 1.00 93.25 111 ASP A O 1
ATOM 823 N N . GLN A 1 112 ? -3.305 -7.354 14.219 1.00 93.62 112 GLN A N 1
ATOM 824 C CA . GLN A 1 112 ? -4.384 -8.132 14.840 1.00 93.62 112 GLN A CA 1
ATOM 825 C C . GLN A 1 112 ? -5.008 -7.432 16.051 1.00 93.62 112 GLN A C 1
ATOM 827 O O . GLN A 1 112 ? -5.396 -8.087 17.031 1.00 93.62 112 GLN A O 1
ATOM 832 N N . ASP A 1 113 ? -5.089 -6.102 16.008 1.00 95.38 113 ASP A N 1
ATOM 833 C CA . ASP A 1 113 ? -5.689 -5.289 17.062 1.00 95.38 113 ASP A CA 1
ATOM 834 C C . ASP A 1 113 ? -7.194 -5.022 16.855 1.00 95.38 113 ASP A C 1
ATOM 836 O O . ASP A 1 113 ? -7.866 -4.513 17.761 1.00 95.38 113 ASP A O 1
ATOM 840 N N . GLY A 1 114 ? -7.748 -5.467 15.722 1.00 94.94 114 GLY A N 1
ATOM 841 C CA . GLY A 1 114 ? -9.147 -5.301 15.344 1.00 94.94 114 GLY A CA 1
ATOM 842 C C . GLY A 1 114 ? -9.433 -4.041 14.527 1.00 94.94 114 GLY A C 1
ATOM 843 O O . GLY A 1 114 ? -10.606 -3.776 14.256 1.00 94.94 114 GLY A O 1
ATOM 844 N N . HIS A 1 115 ? -8.405 -3.284 14.143 1.00 97.00 115 HIS A N 1
ATOM 845 C CA . HIS A 1 115 ? -8.494 -2.114 13.278 1.00 97.00 115 HIS A CA 1
ATOM 846 C C . HIS A 1 115 ? -7.722 -2.353 11.978 1.00 97.00 115 HIS A C 1
ATOM 848 O O . HIS A 1 115 ? -6.606 -2.856 11.994 1.00 97.00 115 HIS A O 1
ATOM 854 N N . ASP A 1 116 ? -8.287 -1.964 10.832 1.00 96.06 116 ASP A N 1
ATOM 855 C CA . ASP A 1 116 ? -7.538 -2.049 9.576 1.00 96.06 116 ASP A CA 1
ATOM 856 C C . ASP A 1 116 ? -6.363 -1.048 9.581 1.00 96.06 116 ASP A C 1
ATOM 858 O O . ASP A 1 116 ? -6.521 0.141 9.880 1.00 96.06 116 ASP A O 1
ATOM 862 N N . ASP A 1 117 ? -5.178 -1.520 9.200 1.00 95.75 117 ASP A N 1
ATOM 863 C CA . ASP A 1 117 ? -3.951 -0.736 9.137 1.00 95.75 117 ASP A CA 1
ATOM 864 C C . ASP A 1 117 ? -3.788 -0.009 7.801 1.00 95.75 117 ASP A C 1
ATOM 866 O O . ASP A 1 117 ? -4.366 -0.350 6.764 1.00 95.75 117 ASP A O 1
ATOM 870 N N . VAL A 1 118 ? -2.926 1.009 7.799 1.00 94.81 118 VAL A N 1
ATOM 871 C CA . VAL A 1 118 ? -2.679 1.841 6.619 1.00 94.81 118 VAL A CA 1
ATOM 872 C C . VAL A 1 118 ? -1.248 1.672 6.141 1.00 94.81 118 VAL A C 1
ATOM 874 O O . VAL A 1 118 ? -0.292 1.975 6.852 1.00 94.81 118 VAL A O 1
ATOM 877 N N . LEU A 1 119 ? -1.079 1.284 4.879 1.00 92.50 119 LEU A N 1
ATOM 878 C CA . LEU A 1 119 ? 0.229 1.226 4.242 1.00 92.50 119 LEU A CA 1
ATOM 879 C C . LEU A 1 119 ? 0.488 2.497 3.438 1.00 92.50 119 LEU A C 1
ATOM 881 O O . LEU A 1 119 ? -0.237 2.824 2.500 1.00 92.50 119 LEU A O 1
ATOM 885 N N . GLY A 1 120 ? 1.559 3.203 3.778 1.00 89.38 120 GLY A N 1
ATOM 886 C CA . GLY A 1 120 ? 2.054 4.377 3.074 1.00 89.38 120 GLY A CA 1
ATOM 887 C C . GLY A 1 120 ? 3.336 4.092 2.294 1.00 89.38 120 GLY A C 1
ATOM 888 O O . GLY A 1 120 ? 4.224 3.380 2.757 1.00 89.38 120 GLY A O 1
ATOM 889 N N . TYR A 1 121 ? 3.479 4.712 1.125 1.00 85.19 121 TYR A N 1
ATOM 890 C CA . TYR A 1 121 ? 4.713 4.694 0.339 1.00 85.19 121 TYR A CA 1
ATOM 891 C C . TYR A 1 121 ? 5.355 6.082 0.287 1.00 85.19 121 TYR A C 1
ATOM 893 O O . TYR A 1 121 ? 4.724 7.059 -0.128 1.00 85.19 121 TYR A O 1
ATOM 901 N N . SER A 1 122 ? 6.635 6.156 0.659 1.00 80.56 122 SER A N 1
ATOM 902 C CA . SER A 1 122 ? 7.465 7.358 0.569 1.00 80.56 122 SER A CA 1
ATOM 903 C C . SER A 1 122 ? 8.386 7.323 -0.648 1.00 80.56 122 SER A C 1
ATOM 905 O O . SER A 1 122 ? 9.119 6.358 -0.882 1.00 80.56 122 SER A O 1
ATOM 907 N N . THR A 1 123 ? 8.391 8.417 -1.411 1.00 70.19 123 THR A N 1
ATOM 908 C CA . THR A 1 123 ? 9.189 8.560 -2.639 1.00 70.19 123 THR A CA 1
ATOM 909 C C . THR A 1 123 ? 10.642 8.992 -2.409 1.00 70.19 123 THR A C 1
ATOM 911 O O . THR A 1 123 ? 11.399 9.040 -3.377 1.00 70.19 123 THR A O 1
ATOM 914 N N . GLY A 1 124 ? 11.050 9.350 -1.182 1.00 61.00 124 GLY A N 1
ATOM 915 C CA . GLY A 1 124 ? 12.262 10.170 -0.988 1.00 61.00 124 GLY A CA 1
ATOM 916 C C . GLY A 1 124 ? 13.469 9.577 -0.310 1.00 61.00 124 GLY A C 1
ATOM 917 O O . GLY A 1 124 ? 14.427 10.319 -0.087 1.00 61.00 124 GLY A O 1
ATOM 918 N N . LEU A 1 125 ? 13.476 8.288 -0.005 1.00 58.28 125 LEU A N 1
ATOM 919 C CA . LEU A 1 125 ? 14.746 7.605 0.211 1.00 58.28 125 LEU A CA 1
ATOM 920 C C . LEU A 1 125 ? 15.255 7.126 -1.150 1.00 58.28 125 LEU A C 1
ATOM 922 O O . LEU A 1 125 ? 14.456 6.731 -2.000 1.00 58.28 125 LEU A O 1
ATOM 926 N N . SER A 1 126 ? 16.569 7.173 -1.382 1.00 61.22 126 SER A N 1
ATOM 927 C CA . SER A 1 126 ? 17.194 6.473 -2.510 1.00 61.22 126 SER A CA 1
ATOM 928 C C . SER A 1 126 ? 16.732 5.015 -2.464 1.00 61.22 126 SER A C 1
ATOM 930 O O . SER A 1 126 ? 17.189 4.278 -1.596 1.00 61.22 126 SER A O 1
ATOM 932 N N . GLY A 1 127 ? 15.776 4.625 -3.312 1.00 71.06 127 GLY A N 1
ATOM 933 C CA . GLY A 1 127 ? 15.164 3.296 -3.255 1.00 71.06 127 GLY A CA 1
ATOM 934 C C . GLY A 1 127 ? 13.668 3.228 -2.926 1.00 71.06 127 GLY A C 1
ATOM 935 O O . GLY A 1 127 ? 13.119 2.140 -3.048 1.00 71.06 127 GLY A O 1
ATOM 936 N N . GLY A 1 128 ? 13.003 4.318 -2.516 1.00 79.38 128 GLY A N 1
ATOM 937 C CA . GLY A 1 128 ? 11.617 4.290 -2.014 1.00 79.38 128 GLY A CA 1
ATOM 938 C C . GLY A 1 128 ? 11.478 3.594 -0.652 1.00 79.38 128 GLY A C 1
ATOM 939 O O . GLY A 1 128 ? 12.401 2.915 -0.193 1.00 79.38 128 GLY A O 1
ATOM 940 N N . SER A 1 129 ? 10.361 3.786 0.053 1.00 83.38 129 SER A N 1
ATOM 941 C CA . SER A 1 129 ? 10.119 3.133 1.355 1.00 83.38 129 SER A CA 1
ATOM 942 C C . SER A 1 129 ? 8.649 2.859 1.609 1.00 83.38 129 SER A C 1
ATOM 944 O O . SER A 1 129 ? 7.806 3.652 1.197 1.00 83.38 129 SER A O 1
ATOM 946 N N . LEU A 1 130 ? 8.367 1.772 2.320 1.00 88.56 130 LEU A N 1
ATOM 947 C CA . LEU A 1 130 ? 7.043 1.473 2.859 1.00 88.56 130 LEU A CA 1
ATOM 948 C C . LEU A 1 130 ? 7.005 1.755 4.357 1.00 88.56 130 LEU A C 1
ATOM 950 O O . LEU A 1 130 ? 7.972 1.478 5.067 1.00 88.56 130 LEU A O 1
ATOM 954 N N . LEU A 1 131 ? 5.889 2.312 4.807 1.00 90.12 131 LEU A N 1
ATOM 955 C CA . LEU A 1 131 ? 5.573 2.574 6.203 1.00 90.12 131 LEU A CA 1
ATOM 956 C C . LEU A 1 131 ? 4.185 2.000 6.472 1.00 90.12 131 LEU A C 1
ATOM 958 O O . LEU A 1 131 ? 3.216 2.480 5.891 1.00 90.12 131 LEU A O 1
ATOM 962 N N . LEU A 1 132 ? 4.108 0.981 7.318 1.00 93.50 132 LEU A N 1
ATOM 963 C CA . LEU A 1 132 ? 2.853 0.426 7.809 1.00 93.50 132 LEU A CA 1
ATOM 964 C C . LEU A 1 132 ? 2.484 1.144 9.105 1.00 93.50 132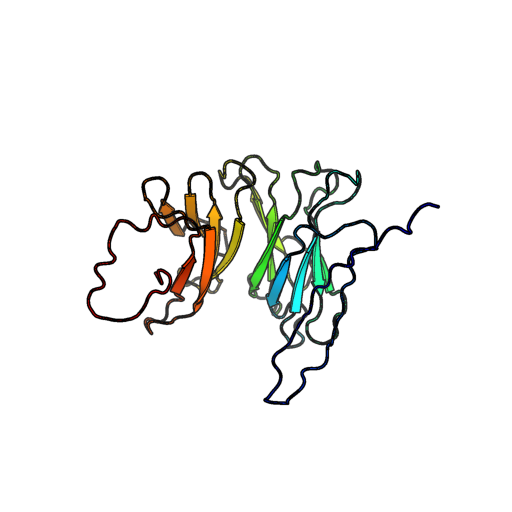 LEU A C 1
ATOM 966 O O . LEU A 1 132 ? 3.302 1.196 10.027 1.00 93.50 132 LEU A O 1
ATOM 970 N N . PHE A 1 133 ? 1.289 1.717 9.158 1.00 95.25 133 PHE A N 1
ATOM 971 C CA . PHE A 1 133 ? 0.766 2.460 10.296 1.00 95.25 133 PHE A CA 1
ATOM 972 C C . PHE A 1 133 ? -0.388 1.694 10.934 1.00 95.25 133 PHE A C 1
ATOM 974 O O . PHE A 1 133 ? -1.308 1.312 10.219 1.00 95.25 133 PHE A O 1
ATOM 981 N N . SER A 1 134 ? -0.353 1.566 12.260 1.00 96.38 134 SER A N 1
ATOM 982 C CA . SER A 1 134 ? -1.442 0.998 13.055 1.00 96.38 134 SER A CA 1
ATOM 983 C C . SER A 1 134 ? -2.712 1.816 12.872 1.00 96.38 134 SER A C 1
ATOM 985 O O . SER A 1 134 ? -2.685 3.043 13.047 1.00 96.38 134 SER A O 1
ATOM 987 N N . GLY A 1 135 ? -3.813 1.145 12.555 1.00 96.56 135 GLY A N 1
ATOM 988 C CA . GLY A 1 135 ? -5.119 1.765 12.416 1.00 96.56 135 GLY A CA 1
ATOM 989 C C . GLY A 1 135 ? -5.642 2.329 13.732 1.00 96.56 135 GLY A C 1
ATOM 990 O O . GLY A 1 135 ? -6.114 3.467 13.781 1.00 96.56 135 GLY A O 1
ATOM 991 N N . ALA A 1 136 ? -5.442 1.616 14.841 1.00 96.94 136 ALA A N 1
ATOM 992 C CA . ALA A 1 136 ? -5.879 2.079 16.154 1.00 96.94 136 ALA A CA 1
ATOM 993 C C . ALA A 1 136 ? -5.073 3.284 16.666 1.00 96.94 136 ALA A C 1
ATOM 995 O O . ALA A 1 136 ? -5.622 4.200 17.285 1.00 96.94 136 ALA A O 1
ATOM 996 N N . THR A 1 137 ? -3.754 3.300 16.437 1.00 96.75 137 THR A N 1
ATOM 997 C CA . THR A 1 137 ? -2.857 4.261 17.109 1.00 96.75 137 THR A CA 1
ATOM 998 C C . THR A 1 137 ? -2.241 5.320 16.200 1.00 96.75 137 THR A C 1
ATOM 1000 O O . THR A 1 137 ? -1.735 6.326 16.700 1.00 96.75 137 THR A O 1
ATOM 1003 N N . GLY A 1 138 ? -2.234 5.102 14.885 1.00 93.75 138 GLY A N 1
ATOM 1004 C CA . GLY A 1 138 ? -1.540 5.940 13.906 1.00 93.75 138 GLY A CA 1
ATOM 1005 C C . GLY A 1 138 ? -0.008 5.841 13.961 1.00 93.75 138 GLY A C 1
ATOM 1006 O O . GLY A 1 138 ? 0.686 6.570 13.246 1.00 93.75 138 GLY A O 1
ATOM 1007 N N . ASN A 1 139 ? 0.548 4.966 14.805 1.00 93.88 139 ASN A N 1
ATOM 1008 C CA . ASN A 1 139 ? 1.991 4.765 14.930 1.00 93.88 139 ASN A CA 1
ATOM 1009 C C . ASN A 1 139 ? 2.520 3.833 13.840 1.00 93.88 139 ASN A C 1
ATOM 1011 O O . ASN A 1 139 ? 1.811 2.957 13.364 1.00 93.88 139 ASN A O 1
ATOM 1015 N N . VAL A 1 140 ? 3.796 3.973 13.479 1.00 92.88 140 VAL A N 1
ATOM 1016 C CA . VAL A 1 140 ? 4.442 3.046 12.538 1.00 92.88 140 VAL A CA 1
ATOM 1017 C C . VAL A 1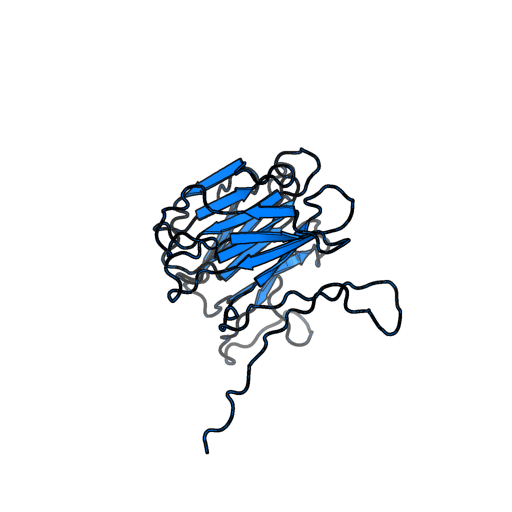 140 ? 4.683 1.693 13.216 1.00 92.88 140 VAL A C 1
ATOM 1019 O O . VAL A 1 140 ? 5.409 1.637 14.208 1.00 92.88 140 VAL A O 1
ATOM 1022 N N . ILE A 1 141 ? 4.130 0.623 12.641 1.00 93.19 141 ILE A N 1
ATOM 1023 C CA . ILE A 1 141 ? 4.362 -0.778 13.032 1.00 93.19 141 ILE A CA 1
ATOM 1024 C C . ILE A 1 141 ? 5.621 -1.312 12.338 1.00 93.19 141 ILE A C 1
ATOM 1026 O O . ILE A 1 141 ? 6.513 -1.870 12.976 1.00 93.19 141 ILE A O 1
ATOM 1030 N N . LEU A 1 142 ? 5.723 -1.093 11.022 1.00 91.38 142 LEU A N 1
ATOM 1031 C CA . LEU A 1 142 ? 6.817 -1.586 10.186 1.00 91.38 142 LEU A CA 1
ATOM 1032 C C . LEU A 1 142 ? 7.318 -0.494 9.240 1.00 91.38 142 LEU A C 1
ATOM 1034 O O . LEU A 1 142 ? 6.547 0.218 8.599 1.00 91.38 142 LEU A O 1
ATOM 1038 N N . SER A 1 143 ? 8.640 -0.388 9.123 1.00 89.75 143 SER A N 1
ATOM 1039 C CA . SER A 1 143 ? 9.310 0.505 8.181 1.00 89.75 143 SER A CA 1
ATOM 1040 C C . SER A 1 143 ? 10.289 -0.291 7.332 1.00 89.75 143 SER A C 1
ATOM 1042 O O . SER A 1 143 ? 11.234 -0.881 7.859 1.00 89.75 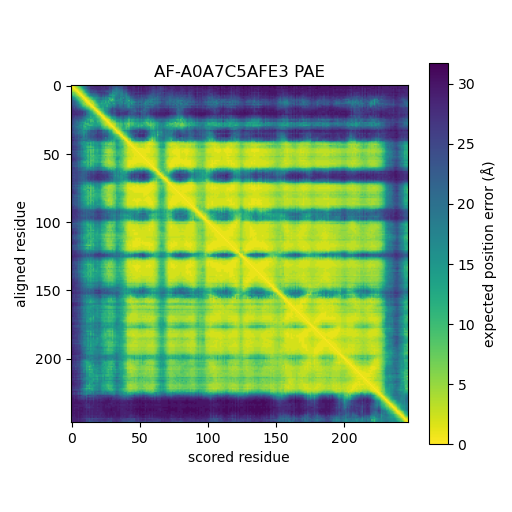143 SER A O 1
ATOM 1044 N N . THR A 1 144 ? 10.086 -0.266 6.016 1.00 88.38 144 THR A N 1
ATOM 1045 C CA . THR A 1 144 ? 10.957 -0.940 5.047 1.00 88.38 144 THR A CA 1
ATOM 1046 C C . THR A 1 144 ? 11.632 0.108 4.173 1.00 88.38 144 THR A C 1
ATOM 1048 O O . THR A 1 144 ? 11.079 0.523 3.144 1.00 88.38 144 THR A O 1
ATOM 1051 N N . PRO A 1 145 ? 12.815 0.593 4.587 1.00 84.06 145 PRO A N 1
ATOM 1052 C CA . PRO A 1 145 ? 13.561 1.568 3.818 1.00 84.06 145 PRO A CA 1
ATOM 1053 C C . PRO A 1 145 ? 14.244 0.915 2.615 1.00 84.06 145 PRO A C 1
ATOM 1055 O O . PRO A 1 145 ? 14.583 -0.264 2.636 1.00 84.06 145 PRO A O 1
ATOM 1058 N N . ASN A 1 146 ? 14.532 1.728 1.599 1.00 80.25 146 ASN A N 1
ATOM 1059 C CA . ASN A 1 146 ? 15.332 1.349 0.436 1.00 80.25 146 ASN A CA 1
ATOM 1060 C C . ASN A 1 146 ? 14.861 0.047 -0.235 1.00 80.25 146 ASN A C 1
ATOM 1062 O O . ASN A 1 146 ? 15.576 -0.953 -0.286 1.00 80.25 146 ASN A O 1
ATOM 1066 N N . LEU A 1 147 ? 13.683 0.095 -0.853 1.00 80.56 147 LEU A N 1
ATOM 1067 C CA . LEU A 1 147 ? 13.155 -0.995 -1.682 1.00 80.56 147 LEU A CA 1
ATOM 1068 C C . LEU A 1 147 ? 13.956 -1.236 -2.987 1.00 80.56 147 LEU A C 1
ATOM 1070 O O . LEU A 1 147 ? 13.502 -1.950 -3.885 1.00 80.56 147 LEU A O 1
ATOM 1074 N N . GLY A 1 148 ? 15.134 -0.615 -3.144 1.00 76.12 148 GLY A N 1
ATOM 1075 C CA . GLY A 1 148 ? 15.949 -0.700 -4.356 1.00 76.12 148 GLY A CA 1
ATOM 1076 C C . GLY A 1 148 ? 15.240 -0.144 -5.595 1.00 76.12 148 GLY A C 1
ATOM 1077 O O . GLY A 1 148 ? 15.548 -0.538 -6.722 1.00 76.12 148 GLY A O 1
ATOM 1078 N N . LEU A 1 149 ? 14.250 0.733 -5.404 1.00 75.50 149 LEU A N 1
ATOM 1079 C CA . LEU A 1 149 ? 13.494 1.364 -6.478 1.00 75.50 149 LEU A CA 1
ATOM 1080 C C . LEU A 1 149 ? 14.241 2.589 -6.998 1.00 75.50 149 LEU A C 1
ATOM 1082 O O . LEU A 1 149 ? 14.553 3.521 -6.258 1.00 75.50 149 LEU A O 1
ATOM 1086 N N . VAL A 1 150 ? 14.515 2.610 -8.298 1.00 64.75 150 VAL A N 1
ATOM 1087 C CA . VAL A 1 150 ? 15.159 3.761 -8.928 1.00 64.75 150 VAL A CA 1
ATOM 1088 C C . VAL A 1 150 ? 14.087 4.779 -9.336 1.00 64.75 150 VAL A C 1
ATOM 1090 O O . VAL A 1 150 ? 13.149 4.469 -10.075 1.00 64.75 150 VAL A O 1
ATOM 1093 N N . GLY A 1 151 ? 14.242 6.011 -8.845 1.00 61.31 151 GLY A N 1
ATOM 1094 C CA . GLY A 1 151 ? 13.367 7.151 -9.138 1.00 61.31 151 GLY A CA 1
ATOM 1095 C C . GLY A 1 151 ? 12.017 7.156 -8.393 1.00 61.31 151 GLY A C 1
ATOM 1096 O O . GLY A 1 151 ? 11.650 6.172 -7.747 1.00 61.31 151 GLY A O 1
ATOM 1097 N N . PRO A 1 152 ? 11.253 8.262 -8.481 1.00 55.69 152 PRO A N 1
ATOM 1098 C CA . PRO A 1 152 ? 9.942 8.431 -7.840 1.00 55.69 152 PRO A CA 1
ATOM 1099 C C . PRO A 1 152 ? 8.840 7.673 -8.606 1.00 55.69 152 PRO A C 1
ATOM 1101 O O . PRO A 1 152 ? 7.900 8.267 -9.127 1.00 55.69 152 PRO A O 1
ATOM 1104 N N . THR A 1 153 ? 8.993 6.355 -8.752 1.00 58.84 153 THR A N 1
ATOM 1105 C CA . THR A 1 153 ? 8.333 5.612 -9.838 1.00 58.84 153 THR A CA 1
ATOM 1106 C C . THR A 1 153 ? 7.335 4.545 -9.388 1.00 58.84 153 THR A C 1
ATOM 1108 O O . THR A 1 153 ? 6.864 3.779 -10.232 1.00 58.84 153 THR A O 1
ATOM 1111 N N . VAL A 1 154 ? 6.990 4.470 -8.095 1.00 63.97 154 VAL A N 1
ATOM 1112 C CA . VAL A 1 154 ? 5.814 3.689 -7.677 1.00 63.97 154 VAL A CA 1
ATOM 1113 C C . VAL A 1 154 ? 4.583 4.507 -8.004 1.00 63.97 154 VAL A C 1
ATOM 1115 O O . VAL A 1 154 ? 4.338 5.551 -7.409 1.00 63.97 154 VAL A O 1
ATOM 1118 N N . TYR A 1 155 ? 3.839 4.039 -8.998 1.00 63.53 155 TYR A N 1
ATOM 1119 C CA . TYR A 1 155 ? 2.617 4.707 -9.436 1.00 63.53 155 TYR A CA 1
ATOM 1120 C C . TYR A 1 155 ? 1.388 4.169 -8.724 1.00 63.53 155 TYR A C 1
ATOM 1122 O O . TYR A 1 155 ? 0.401 4.887 -8.550 1.00 63.53 155 TYR A O 1
ATOM 1130 N N . ILE A 1 156 ? 1.438 2.896 -8.338 1.00 65.50 156 ILE A N 1
ATOM 1131 C CA . ILE A 1 156 ? 0.331 2.224 -7.692 1.00 65.50 156 ILE A CA 1
ATOM 1132 C C . ILE A 1 156 ? 0.844 1.318 -6.589 1.00 65.50 156 ILE A C 1
ATOM 1134 O O . ILE A 1 156 ? 1.748 0.509 -6.798 1.00 65.50 156 ILE A O 1
ATOM 1138 N N . LEU A 1 157 ? 0.195 1.517 -5.451 1.00 78.19 157 LEU A N 1
ATOM 1139 C CA . LEU A 1 157 ? 0.187 0.692 -4.266 1.00 78.19 157 LEU A CA 1
ATOM 1140 C C . LEU A 1 157 ? -1.242 0.151 -4.133 1.00 78.19 157 LEU A C 1
ATOM 1142 O O . LEU A 1 157 ? -2.190 0.949 -4.239 1.00 78.19 157 LEU A O 1
ATOM 1146 N N . ASP A 1 158 ? -1.356 -1.162 -3.990 1.00 86.38 158 ASP A N 1
ATOM 1147 C CA . ASP A 1 158 ? -2.594 -1.919 -3.782 1.00 86.38 158 ASP A CA 1
ATOM 1148 C C . ASP A 1 158 ? -2.287 -3.149 -2.914 1.00 86.38 158 ASP A C 1
ATOM 1150 O O . ASP A 1 158 ? -1.109 -3.447 -2.688 1.00 86.38 158 ASP A O 1
ATOM 1154 N N . THR A 1 159 ? -3.315 -3.867 -2.471 1.00 88.06 159 THR A N 1
ATOM 1155 C CA . THR A 1 159 ? -3.161 -5.124 -1.725 1.00 88.06 159 THR A CA 1
ATOM 1156 C C . THR A 1 159 ? -3.945 -6.269 -2.359 1.00 88.06 159 THR A C 1
ATOM 1158 O O . THR A 1 159 ? -4.967 -6.054 -3.013 1.00 88.06 159 THR A O 1
ATOM 1161 N N . VAL A 1 160 ? -3.450 -7.496 -2.200 1.00 88.69 160 VAL A N 1
ATOM 1162 C CA . VAL A 1 160 ? -4.144 -8.741 -2.577 1.00 88.69 160 VAL A CA 1
ATOM 1163 C C . VAL A 1 160 ? -4.334 -9.624 -1.354 1.00 88.69 160 VAL A C 1
ATOM 1165 O O . VAL A 1 160 ? -3.690 -9.400 -0.334 1.00 88.69 160 VAL A O 1
ATOM 1168 N N . LYS A 1 161 ? -5.264 -10.580 -1.413 1.00 87.19 161 LYS A N 1
ATOM 1169 C CA . LYS A 1 161 ? -5.379 -11.608 -0.371 1.00 87.19 161 LYS A CA 1
ATOM 1170 C C . LYS A 1 161 ? -4.049 -12.287 -0.083 1.00 87.19 161 LYS A C 1
ATOM 1172 O O . LYS A 1 161 ? -3.290 -12.496 -1.019 1.00 87.19 161 LYS A O 1
ATOM 1177 N N . ASP A 1 162 ? -3.942 -12.739 1.166 1.00 88.06 162 ASP A N 1
ATOM 1178 C CA . ASP A 1 162 ? -2.902 -13.619 1.699 1.00 88.06 162 ASP A CA 1
ATOM 1179 C C . ASP A 1 162 ? -2.558 -14.779 0.741 1.00 88.06 162 ASP A C 1
ATOM 1181 O O . ASP A 1 162 ? -3.312 -15.746 0.588 1.00 88.06 162 ASP A O 1
ATOM 1185 N N . LEU A 1 163 ? -1.415 -14.655 0.075 1.00 88.06 163 LEU A N 1
ATOM 1186 C CA . LEU A 1 163 ? -0.829 -15.602 -0.866 1.00 88.06 163 LEU A CA 1
ATOM 1187 C C . LEU A 1 163 ? 0.139 -16.564 -0.177 1.00 88.06 163 LEU A C 1
ATOM 1189 O O . LEU A 1 163 ? 0.400 -17.648 -0.709 1.00 88.06 163 LEU A O 1
ATOM 1193 N N . ASN A 1 164 ? 0.728 -16.164 0.952 1.00 87.69 164 ASN A N 1
ATOM 1194 C CA . ASN A 1 164 ? 1.758 -16.940 1.642 1.00 87.69 164 ASN A CA 1
ATOM 1195 C C . ASN A 1 164 ? 1.218 -17.751 2.844 1.00 87.69 164 ASN A C 1
ATOM 1197 O O . ASN A 1 164 ? 1.924 -18.630 3.348 1.00 87.69 164 ASN A O 1
ATOM 1201 N N . GLY A 1 165 ? -0.036 -17.525 3.239 1.00 88.38 165 GLY A N 1
ATOM 1202 C CA . GLY A 1 165 ? -0.741 -18.201 4.324 1.00 88.38 165 GLY A CA 1
ATOM 1203 C C . GLY A 1 165 ? -0.432 -17.660 5.723 1.00 88.38 165 GLY A C 1
ATOM 1204 O O . GLY A 1 165 ? -0.630 -18.400 6.693 1.00 88.38 165 GLY A O 1
ATOM 1205 N N . ASP A 1 166 ? 0.105 -16.443 5.850 1.00 87.75 166 ASP A N 1
ATOM 1206 C CA . ASP A 1 166 ? 0.469 -15.827 7.135 1.00 87.75 166 ASP A CA 1
ATOM 1207 C C . ASP A 1 166 ? -0.673 -15.038 7.801 1.00 87.75 166 ASP A C 1
ATOM 1209 O O . ASP A 1 166 ? -0.539 -14.594 8.945 1.00 87.75 166 ASP A O 1
ATOM 1213 N N . GLY A 1 167 ? -1.822 -14.946 7.133 1.00 86.06 167 GLY A N 1
ATOM 1214 C CA . GLY A 1 167 ? -3.015 -14.242 7.584 1.00 86.06 167 GLY A CA 1
ATOM 1215 C C . GLY A 1 167 ? -3.041 -12.754 7.233 1.00 86.06 167 GLY A C 1
ATOM 1216 O O . GLY A 1 167 ? -4.030 -12.097 7.557 1.00 86.06 167 GLY A O 1
ATOM 1217 N N . VAL A 1 168 ? -2.011 -12.222 6.570 1.00 89.56 168 VAL A N 1
ATOM 1218 C CA . VAL A 1 168 ? -1.890 -10.808 6.201 1.00 89.56 168 VAL A CA 1
ATOM 1219 C C . VAL A 1 168 ? -1.963 -10.647 4.682 1.00 89.56 168 VAL A C 1
ATOM 1221 O O . VAL A 1 168 ? -1.389 -11.413 3.920 1.00 89.56 168 VAL A O 1
ATOM 1224 N N . ARG A 1 169 ? -2.668 -9.612 4.214 1.00 90.25 169 ARG A N 1
ATOM 1225 C CA . ARG A 1 169 ? -2.747 -9.277 2.783 1.00 90.25 169 ARG A CA 1
ATOM 1226 C C . ARG A 1 169 ? -1.392 -8.849 2.225 1.00 90.25 169 ARG A C 1
ATOM 1228 O O . ARG A 1 169 ? -0.697 -8.039 2.828 1.00 90.25 169 ARG A O 1
ATOM 1235 N N . GLU A 1 170 ? -1.050 -9.278 1.020 1.00 90.94 170 GLU A N 1
ATOM 1236 C CA . GLU A 1 170 ? 0.184 -8.890 0.348 1.00 90.94 170 GLU A CA 1
ATOM 1237 C C . GLU A 1 170 ? 0.106 -7.515 -0.294 1.00 90.94 170 GLU A C 1
ATOM 1239 O O . GLU A 1 170 ? -0.929 -7.052 -0.772 1.00 90.94 170 GLU A O 1
ATOM 1244 N N . VAL A 1 171 ? 1.275 -6.897 -0.412 1.00 91.50 171 VAL A N 1
ATOM 1245 C CA . VAL A 1 171 ? 1.466 -5.584 -1.009 1.00 91.50 171 VAL A CA 1
ATOM 1246 C C . VAL A 1 171 ? 1.852 -5.714 -2.472 1.00 91.50 171 VAL A C 1
ATOM 1248 O O . VAL A 1 171 ? 2.881 -6.298 -2.811 1.00 91.50 171 VAL A O 1
ATOM 1251 N N . VAL A 1 172 ? 1.101 -5.054 -3.347 1.00 90.12 172 VAL A N 1
ATOM 1252 C CA . VAL A 1 172 ? 1.410 -4.942 -4.773 1.00 90.12 172 VAL A CA 1
ATOM 1253 C C . VAL A 1 172 ? 2.048 -3.589 -5.069 1.00 90.12 172 VAL A C 1
ATOM 1255 O O . VAL A 1 172 ? 1.470 -2.524 -4.842 1.00 90.12 172 VAL A O 1
ATOM 1258 N N . LEU A 1 173 ? 3.248 -3.629 -5.643 1.00 87.88 173 LEU A N 1
ATOM 1259 C CA . LEU A 1 173 ? 4.017 -2.459 -6.053 1.00 87.88 173 LEU A CA 1
ATOM 1260 C C . LEU A 1 173 ? 4.317 -2.496 -7.543 1.00 87.88 173 LEU A C 1
ATOM 1262 O O . LEU A 1 173 ? 5.062 -3.352 -8.020 1.00 87.88 173 LEU A O 1
ATOM 1266 N N . LEU A 1 174 ? 3.845 -1.484 -8.266 1.00 85.44 174 LEU A N 1
ATOM 1267 C CA . LEU A 1 174 ? 4.212 -1.274 -9.663 1.00 85.44 174 LEU A CA 1
ATOM 1268 C C . LEU A 1 174 ? 5.221 -0.131 -9.799 1.00 85.44 174 LEU A C 1
ATOM 1270 O O . LEU A 1 174 ? 4.890 1.042 -9.612 1.00 85.44 174 LEU A O 1
ATOM 1274 N N . ASN A 1 175 ? 6.451 -0.476 -10.176 1.00 82.06 175 ASN A N 1
ATOM 1275 C CA . ASN A 1 175 ? 7.537 0.465 -10.416 1.00 82.06 175 ASN A CA 1
ATOM 1276 C C . ASN A 1 175 ? 7.792 0.627 -11.922 1.00 82.06 175 ASN A C 1
ATOM 1278 O O . ASN A 1 175 ? 8.164 -0.341 -12.575 1.00 82.06 175 ASN A O 1
ATOM 1282 N N . ARG A 1 176 ? 7.665 1.839 -12.483 1.00 78.12 176 ARG A N 1
ATOM 1283 C CA . ARG A 1 176 ? 7.810 2.050 -13.946 1.00 78.12 176 ARG A CA 1
ATOM 1284 C C . ARG A 1 176 ? 9.245 2.149 -14.468 1.00 78.12 176 ARG A C 1
ATOM 1286 O O . ARG A 1 176 ? 9.441 2.336 -15.660 1.00 78.12 176 ARG A O 1
ATOM 1293 N N . ASN A 1 177 ? 10.260 2.055 -13.611 1.00 76.62 177 ASN A N 1
ATOM 1294 C CA . ASN A 1 177 ? 11.652 2.116 -14.050 1.00 76.62 177 ASN A CA 1
ATOM 1295 C C . ASN A 1 177 ? 12.517 1.141 -13.231 1.00 76.62 177 ASN A C 1
ATOM 1297 O O . ASN A 1 177 ? 13.010 1.524 -12.165 1.00 76.62 177 ASN A O 1
ATOM 1301 N N . PRO A 1 178 ? 12.686 -0.117 -13.686 1.00 79.12 178 PRO A N 1
ATOM 1302 C CA . PRO A 1 178 ? 12.597 -0.555 -15.088 1.00 79.12 178 PRO A CA 1
ATOM 1303 C C . PRO A 1 178 ? 11.281 -1.252 -15.519 1.00 79.12 178 PRO A C 1
ATOM 1305 O O . PRO A 1 178 ? 11.340 -2.098 -16.390 1.00 79.12 178 PRO A O 1
ATOM 1308 N N . TRP A 1 179 ? 10.100 -0.927 -14.977 1.00 83.44 179 TRP A N 1
ATOM 1309 C CA . TRP A 1 179 ? 8.829 -1.659 -15.228 1.00 83.44 179 TRP A CA 1
ATOM 1310 C C . TRP A 1 179 ? 8.796 -3.028 -14.550 1.00 83.44 179 TRP A C 1
ATOM 1312 O O . TRP A 1 179 ? 8.775 -4.077 -15.183 1.00 83.44 179 TRP A O 1
ATOM 1322 N N . LYS A 1 180 ? 8.794 -3.007 -13.220 1.00 86.12 180 LYS A N 1
ATOM 1323 C CA . LYS A 1 180 ? 8.713 -4.195 -12.372 1.00 86.12 180 LYS A CA 1
ATOM 1324 C C . LYS A 1 180 ? 7.463 -4.143 -11.512 1.00 86.12 180 LYS A C 1
ATOM 1326 O O . LYS A 1 180 ? 7.257 -3.150 -10.811 1.00 86.12 180 LYS A O 1
ATOM 1331 N N . LEU A 1 181 ? 6.684 -5.218 -11.532 1.00 89.25 181 LEU A N 1
ATOM 1332 C CA . LEU A 1 181 ? 5.659 -5.484 -10.529 1.00 89.25 181 LEU A CA 1
ATOM 1333 C C . LEU A 1 181 ? 6.275 -6.368 -9.449 1.00 89.25 181 LEU A C 1
ATOM 1335 O O . LEU A 1 181 ? 6.890 -7.387 -9.756 1.00 89.25 181 LEU A O 1
ATOM 1339 N N . ARG A 1 182 ? 6.146 -5.953 -8.193 1.00 89.56 182 ARG A N 1
ATOM 1340 C CA . ARG A 1 182 ? 6.539 -6.738 -7.025 1.00 89.56 182 ARG A CA 1
ATOM 1341 C C . ARG A 1 182 ? 5.296 -7.042 -6.207 1.00 89.56 182 ARG A C 1
ATOM 1343 O O . ARG A 1 182 ? 4.504 -6.131 -5.987 1.00 89.56 182 ARG A O 1
ATOM 1350 N N . ILE A 1 183 ? 5.177 -8.279 -5.749 1.00 92.00 183 ILE A N 1
ATOM 1351 C CA . ILE A 1 183 ? 4.291 -8.641 -4.646 1.00 92.00 183 ILE A CA 1
ATOM 1352 C C . ILE A 1 183 ? 5.185 -8.908 -3.443 1.00 92.00 183 ILE A C 1
ATOM 1354 O O . ILE A 1 183 ? 6.124 -9.706 -3.538 1.00 92.00 183 ILE A O 1
ATOM 1358 N N . LEU A 1 184 ? 4.946 -8.180 -2.361 1.00 92.69 184 LEU A N 1
ATOM 1359 C CA . LEU A 1 184 ? 5.649 -8.329 -1.095 1.00 92.69 184 LEU A CA 1
ATOM 1360 C C . LEU A 1 184 ? 4.693 -8.908 -0.052 1.00 92.69 184 LEU A C 1
ATOM 1362 O O . LEU A 1 184 ? 3.511 -8.581 -0.086 1.00 92.69 184 LEU A O 1
ATOM 1366 N N . SER A 1 185 ? 5.204 -9.698 0.887 1.00 92.69 185 SER A N 1
ATOM 1367 C CA . SER A 1 185 ? 4.449 -10.086 2.082 1.00 92.69 185 SER A CA 1
ATOM 1368 C C . SER A 1 185 ? 3.958 -8.841 2.824 1.00 92.69 185 SER A C 1
ATOM 1370 O O . SER A 1 185 ? 4.709 -7.873 2.962 1.00 92.69 185 SER A O 1
ATOM 1372 N N . GLY A 1 186 ? 2.712 -8.839 3.292 1.00 90.44 186 GLY A N 1
ATOM 1373 C CA . GLY A 1 186 ? 2.187 -7.721 4.081 1.00 90.44 186 GLY A CA 1
ATOM 1374 C C . GLY A 1 186 ? 2.776 -7.634 5.482 1.00 90.44 186 GLY A C 1
ATOM 1375 O O . GLY A 1 186 ? 2.928 -6.537 6.012 1.00 90.44 186 GLY A O 1
ATOM 1376 N N . SER A 1 187 ? 3.158 -8.775 6.058 1.00 91.00 187 SER A N 1
ATOM 1377 C CA . SER A 1 187 ? 3.641 -8.862 7.437 1.00 91.00 187 SER A CA 1
ATOM 1378 C C . SER A 1 187 ? 5.081 -8.364 7.606 1.00 91.00 187 SER A C 1
ATOM 1380 O O . SER A 1 187 ? 5.417 -7.767 8.630 1.00 91.00 187 SER A O 1
ATOM 1382 N N . ASP A 1 188 ? 5.946 -8.584 6.609 1.00 90.50 188 ASP A N 1
ATOM 1383 C CA . ASP A 1 188 ? 7.380 -8.263 6.694 1.00 90.50 188 ASP A CA 1
ATOM 1384 C C . ASP A 1 188 ? 7.966 -7.552 5.458 1.00 90.50 188 ASP A C 1
ATOM 1386 O O . ASP A 1 188 ? 9.149 -7.191 5.442 1.00 90.50 188 ASP A O 1
ATOM 1390 N N . HIS A 1 189 ? 7.154 -7.309 4.423 1.00 91.12 189 HIS A N 1
ATOM 1391 C CA . HIS A 1 189 ? 7.566 -6.733 3.138 1.00 91.12 189 HIS A CA 1
ATOM 1392 C C . HIS A 1 189 ? 8.663 -7.523 2.394 1.00 91.12 189 HIS A C 1
ATOM 1394 O O . HIS A 1 189 ? 9.340 -6.973 1.514 1.00 91.12 189 HIS A O 1
ATOM 1400 N N . SER A 1 190 ? 8.847 -8.812 2.697 1.00 92.19 190 SER A N 1
ATOM 1401 C CA . SER A 1 190 ? 9.717 -9.704 1.925 1.00 92.19 190 SER A CA 1
ATOM 1402 C C . SER A 1 190 ? 9.160 -9.944 0.517 1.00 92.19 190 SER A C 1
ATOM 1404 O O . SER A 1 190 ? 7.954 -9.943 0.292 1.00 92.19 190 SER A O 1
ATOM 1406 N N . LEU A 1 191 ? 10.037 -10.110 -0.477 1.00 91.94 191 LEU A N 1
ATOM 1407 C CA . LEU A 1 191 ? 9.623 -10.305 -1.870 1.00 91.94 191 LEU A CA 1
ATOM 1408 C C . LEU A 1 191 ? 9.057 -11.714 -2.085 1.00 91.94 191 LEU A C 1
ATOM 1410 O O . LEU A 1 191 ? 9.798 -12.688 -1.970 1.00 91.94 191 LEU A O 1
ATOM 1414 N N . LEU A 1 192 ? 7.792 -11.798 -2.499 1.00 91.50 192 LEU A N 1
ATOM 1415 C CA . LEU A 1 192 ? 7.120 -13.050 -2.859 1.00 91.50 192 LEU A CA 1
ATOM 1416 C C . LEU A 1 192 ? 7.121 -13.279 -4.374 1.00 91.50 192 LEU A C 1
ATOM 1418 O O . LEU A 1 192 ? 7.463 -14.363 -4.842 1.00 91.50 192 LEU A O 1
ATOM 1422 N N . LEU A 1 193 ? 6.801 -12.241 -5.155 1.00 91.06 193 LEU A N 1
ATOM 1423 C CA . LEU A 1 193 ? 6.777 -12.309 -6.618 1.00 91.06 193 LEU A CA 1
ATOM 1424 C C . LEU A 1 193 ? 7.444 -11.088 -7.243 1.00 91.06 193 LEU A C 1
ATOM 1426 O O . LEU A 1 193 ? 7.227 -9.952 -6.823 1.00 91.06 193 LEU A O 1
ATOM 1430 N N . LEU A 1 194 ? 8.208 -11.319 -8.309 1.00 90.81 194 LEU A N 1
ATOM 1431 C CA . LEU A 1 194 ? 8.730 -10.277 -9.182 1.00 90.81 194 LEU A CA 1
ATOM 1432 C C . LEU A 1 194 ? 8.372 -10.594 -10.633 1.00 90.81 194 LEU A C 1
ATOM 1434 O O . LEU A 1 194 ? 8.840 -11.587 -11.184 1.00 90.81 194 LEU A O 1
ATOM 1438 N N . VAL A 1 195 ? 7.619 -9.698 -11.265 1.00 89.81 195 VAL A N 1
ATOM 1439 C CA . VAL A 1 195 ? 7.351 -9.732 -12.705 1.00 89.81 195 VAL A CA 1
ATOM 1440 C C . VAL A 1 195 ? 8.108 -8.587 -13.368 1.00 89.81 195 VAL A C 1
ATOM 1442 O O . VAL A 1 195 ? 7.933 -7.417 -13.014 1.00 89.81 195 VAL A O 1
ATOM 1445 N N . ASP A 1 196 ? 8.983 -8.930 -14.311 1.00 89.12 196 ASP A N 1
ATOM 1446 C CA . ASP A 1 196 ? 9.811 -7.975 -15.045 1.00 89.12 196 ASP A CA 1
ATOM 1447 C C . ASP A 1 196 ? 9.220 -7.715 -16.436 1.00 89.12 196 ASP A C 1
ATOM 1449 O O . ASP A 1 196 ? 9.240 -8.583 -17.308 1.00 89.12 196 ASP A O 1
ATOM 1453 N N . PHE A 1 197 ? 8.698 -6.507 -16.640 1.00 86.38 197 PHE A N 1
ATOM 1454 C CA . PHE A 1 197 ? 8.148 -6.055 -17.916 1.00 86.38 197 PHE A CA 1
ATOM 1455 C C . PHE A 1 197 ? 9.169 -5.273 -18.753 1.00 86.38 197 PHE A C 1
ATOM 1457 O O . PHE A 1 197 ? 8.844 -4.877 -19.873 1.00 86.38 197 PHE A O 1
ATOM 1464 N N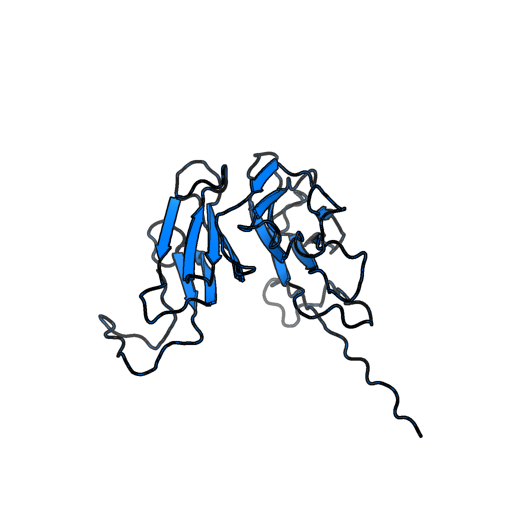 . SER A 1 198 ? 10.398 -5.066 -18.258 1.00 83.69 198 SER A N 1
ATOM 1465 C CA . SER A 1 198 ? 11.422 -4.211 -18.888 1.00 83.69 198 SER A CA 1
ATOM 1466 C C . SER A 1 198 ? 11.802 -4.621 -20.312 1.00 83.69 198 SER A C 1
ATOM 1468 O O . SER A 1 198 ? 12.261 -3.791 -21.095 1.00 83.69 198 SER A O 1
ATOM 1470 N N . THR A 1 199 ? 11.615 -5.897 -20.649 1.00 81.38 199 THR A N 1
ATOM 1471 C CA . THR A 1 199 ? 11.936 -6.484 -21.956 1.00 81.38 199 THR A CA 1
ATOM 1472 C C . THR A 1 199 ? 10.706 -6.708 -22.834 1.00 81.38 199 THR A C 1
ATOM 1474 O O . THR A 1 199 ? 10.836 -7.156 -23.973 1.00 81.38 199 THR A O 1
ATOM 1477 N N . THR A 1 200 ? 9.511 -6.412 -22.324 1.00 78.88 200 THR A N 1
ATOM 1478 C CA . THR A 1 200 ? 8.250 -6.627 -23.037 1.00 78.88 200 THR A CA 1
ATOM 1479 C C . THR A 1 200 ? 7.837 -5.379 -23.822 1.00 78.88 200 THR A C 1
ATOM 1481 O O . THR A 1 200 ? 8.318 -4.275 -23.575 1.00 78.88 200 THR A O 1
ATOM 1484 N N . SER A 1 201 ? 6.910 -5.534 -24.770 1.00 78.12 201 SER A N 1
ATOM 1485 C CA . SER A 1 201 ? 6.210 -4.408 -25.410 1.00 78.12 201 SER A CA 1
ATOM 1486 C C . SER A 1 201 ? 5.021 -3.895 -24.586 1.00 78.12 201 SER A C 1
ATOM 1488 O O . SER A 1 201 ? 4.304 -3.003 -25.041 1.00 78.12 201 SER A O 1
ATOM 1490 N N . PHE A 1 202 ? 4.794 -4.466 -23.398 1.00 76.88 202 PHE A N 1
ATOM 1491 C CA . PHE A 1 202 ? 3.703 -4.126 -22.500 1.00 76.88 202 PHE A CA 1
ATOM 1492 C C . PHE A 1 202 ? 4.229 -3.312 -21.319 1.00 76.88 202 PHE A C 1
ATOM 1494 O O . PHE A 1 202 ? 5.008 -3.795 -20.504 1.00 76.88 202 PHE A O 1
ATOM 1501 N N . PHE A 1 203 ? 3.766 -2.071 -21.203 1.00 81.06 203 PHE A N 1
ATOM 1502 C CA . PHE A 1 203 ? 4.166 -1.171 -20.124 1.00 81.06 203 PHE A CA 1
ATOM 1503 C C . PHE A 1 203 ? 2.978 -0.960 -19.189 1.00 81.06 203 PHE A C 1
ATOM 1505 O O . PHE A 1 203 ? 2.176 -0.052 -19.442 1.00 81.06 203 PHE A O 1
ATOM 1512 N N . PRO A 1 204 ? 2.789 -1.815 -18.166 1.00 79.62 204 PRO A N 1
ATOM 1513 C CA . PRO A 1 204 ? 1.671 -1.673 -17.248 1.00 79.62 204 PRO A CA 1
ATOM 1514 C C . PRO A 1 204 ? 1.821 -0.363 -16.489 1.00 79.62 204 PRO A C 1
ATOM 1516 O O . PRO A 1 204 ? 2.821 -0.113 -15.823 1.00 79.62 204 PRO A O 1
ATOM 1519 N N . GLU A 1 205 ? 0.818 0.493 -16.608 1.00 76.38 205 GLU A N 1
ATOM 1520 C CA . GLU A 1 205 ? 0.763 1.794 -15.953 1.00 76.38 205 GLU A CA 1
ATOM 1521 C C . GLU A 1 205 ? -0.247 1.833 -14.823 1.00 76.38 205 GLU A C 1
ATOM 1523 O O . GLU A 1 205 ? -0.096 2.674 -13.927 1.00 76.38 205 GLU A O 1
ATOM 1528 N N . ILE A 1 206 ? -1.241 0.941 -14.885 1.00 77.94 206 ILE A N 1
ATOM 1529 C CA . ILE A 1 206 ? -2.162 0.671 -13.798 1.00 77.94 206 ILE A CA 1
ATOM 1530 C C . ILE A 1 206 ? -2.158 -0.814 -13.420 1.00 77.94 206 ILE A C 1
ATOM 1532 O O . ILE A 1 206 ? -2.053 -1.670 -14.293 1.00 77.94 206 ILE A O 1
ATOM 1536 N N . VAL A 1 207 ? -2.289 -1.092 -12.126 1.00 81.25 207 VAL A N 1
ATOM 1537 C CA . VAL A 1 207 ? -2.548 -2.405 -11.537 1.00 81.25 207 VAL A CA 1
ATOM 1538 C C . VAL A 1 207 ? -3.678 -2.233 -10.527 1.00 81.25 207 VAL A C 1
ATOM 1540 O O . VAL A 1 207 ? -3.728 -1.208 -9.841 1.00 81.25 207 VAL A O 1
ATOM 1543 N N . ARG A 1 208 ? -4.616 -3.172 -10.483 1.00 84.19 208 ARG A N 1
ATOM 1544 C CA . ARG A 1 208 ? -5.678 -3.218 -9.477 1.00 84.19 208 ARG A CA 1
ATOM 1545 C C . ARG A 1 208 ? -5.942 -4.654 -9.076 1.00 84.19 208 ARG A C 1
ATOM 1547 O O . ARG A 1 208 ? -5.953 -5.515 -9.953 1.00 84.19 208 ARG A O 1
ATOM 1554 N N . ASN A 1 209 ? -6.208 -4.867 -7.794 1.00 83.75 209 ASN A N 1
ATOM 1555 C CA . ASN A 1 209 ? -6.843 -6.098 -7.345 1.00 83.75 209 ASN A CA 1
ATOM 1556 C C . ASN A 1 209 ? -8.244 -6.207 -7.980 1.00 83.75 209 ASN A C 1
ATOM 1558 O O . ASN A 1 209 ? -9.034 -5.258 -7.924 1.00 83.75 209 ASN A O 1
ATOM 1562 N N . ALA A 1 210 ? -8.511 -7.329 -8.646 1.00 83.81 210 ALA A N 1
ATOM 1563 C CA . ALA A 1 210 ? -9.779 -7.635 -9.303 1.00 83.81 210 ALA A CA 1
ATOM 1564 C C . ALA A 1 210 ? -10.675 -8.577 -8.480 1.00 83.81 210 ALA A C 1
ATOM 1566 O O . ALA A 1 210 ? -11.823 -8.815 -8.859 1.00 83.81 210 ALA A O 1
ATOM 1567 N N . GLY A 1 211 ? -10.162 -9.071 -7.354 1.00 84.06 211 GLY A N 1
ATOM 1568 C CA . GLY A 1 211 ? -10.659 -10.238 -6.647 1.00 84.06 211 GLY A CA 1
ATOM 1569 C C . GLY A 1 211 ? -10.375 -11.518 -7.427 1.00 84.06 211 GLY A C 1
ATOM 1570 O O . GLY A 1 211 ? -9.815 -11.487 -8.517 1.00 84.06 211 GLY A O 1
ATOM 1571 N N . ASP A 1 212 ? -10.791 -12.641 -6.861 1.00 84.62 212 ASP A N 1
ATOM 1572 C CA . ASP A 1 212 ? -10.802 -13.937 -7.540 1.00 84.62 212 ASP A CA 1
ATOM 1573 C C . ASP A 1 212 ? -11.898 -13.947 -8.624 1.00 84.62 212 ASP A C 1
ATOM 1575 O O . ASP A 1 212 ? -13.076 -14.207 -8.354 1.00 84.62 212 ASP A O 1
ATOM 1579 N N . VAL A 1 213 ? -11.535 -13.569 -9.849 1.00 88.88 213 VAL A N 1
ATOM 1580 C CA . VAL A 1 213 ? -12.439 -13.539 -11.005 1.00 88.88 213 VAL A CA 1
ATOM 1581 C C . VAL A 1 213 ? -12.513 -14.886 -11.713 1.00 88.88 213 VAL A C 1
ATOM 1583 O O . VAL A 1 213 ? -13.453 -15.112 -12.484 1.00 88.88 213 VAL A O 1
ATOM 1586 N N . ASN A 1 214 ? -11.541 -15.768 -11.479 1.00 83.12 214 ASN A N 1
ATOM 1587 C CA . ASN A 1 214 ? -11.422 -17.050 -12.164 1.00 83.12 214 ASN A CA 1
ATOM 1588 C C . ASN A 1 214 ? -11.943 -18.251 -11.329 1.00 83.12 214 ASN A C 1
ATOM 1590 O O . ASN A 1 214 ? -12.267 -19.299 -11.896 1.00 83.12 214 ASN A O 1
ATOM 1594 N N . GLY A 1 215 ? -12.132 -18.070 -10.020 1.00 86.38 215 GLY A N 1
ATOM 1595 C CA . GLY A 1 215 ? -12.672 -19.037 -9.067 1.00 86.38 215 GLY A CA 1
ATOM 1596 C C . GLY A 1 215 ? -11.645 -19.996 -8.453 1.00 86.38 215 GLY A C 1
ATOM 1597 O O . GLY A 1 215 ? -12.050 -21.064 -7.982 1.00 86.38 215 GLY A O 1
ATOM 1598 N N . ASP A 1 216 ? -10.348 -19.683 -8.487 1.00 83.00 216 ASP A N 1
ATOM 1599 C CA . ASP A 1 216 ? -9.277 -20.537 -7.951 1.00 83.00 216 ASP A CA 1
ATOM 1600 C C . ASP A 1 216 ? -8.948 -20.275 -6.470 1.00 83.00 216 ASP A C 1
ATOM 1602 O O . ASP A 1 216 ? -8.177 -21.022 -5.859 1.00 83.00 216 ASP A O 1
ATOM 1606 N N . GLY A 1 217 ? -9.596 -19.279 -5.866 1.00 80.94 217 GLY A N 1
ATOM 1607 C CA . GLY A 1 217 ? -9.410 -18.878 -4.478 1.00 80.94 217 GLY A CA 1
ATOM 1608 C C . GLY A 1 217 ? -8.316 -17.832 -4.261 1.00 80.94 217 GLY A C 1
ATOM 1609 O O . GLY A 1 217 ? -8.168 -17.378 -3.122 1.00 80.94 217 GLY A O 1
ATOM 1610 N N . ILE A 1 218 ? -7.594 -17.424 -5.307 1.00 82.00 218 ILE A N 1
ATOM 1611 C CA . ILE A 1 218 ? -6.539 -16.408 -5.280 1.00 82.00 218 ILE A CA 1
ATOM 1612 C C . ILE A 1 218 ? -7.071 -15.124 -5.927 1.00 82.00 218 ILE A C 1
ATOM 1614 O O . ILE A 1 218 ? -7.805 -15.158 -6.906 1.00 82.00 218 ILE A O 1
ATOM 1618 N N . ASP A 1 219 ? -6.741 -13.962 -5.360 1.00 84.56 219 ASP A N 1
ATOM 1619 C CA . ASP A 1 219 ? -7.133 -12.692 -5.975 1.00 84.56 219 ASP A CA 1
ATOM 1620 C C . ASP A 1 219 ? -6.341 -12.449 -7.274 1.00 84.56 219 ASP A C 1
ATOM 1622 O O . ASP A 1 219 ? -5.108 -12.464 -7.269 1.00 84.56 219 ASP A O 1
ATOM 1626 N N . ASP A 1 220 ? -7.045 -12.151 -8.366 1.00 83.94 220 ASP A N 1
ATOM 1627 C CA . ASP A 1 220 ? -6.453 -11.821 -9.661 1.00 83.94 220 ASP A CA 1
ATOM 1628 C C . ASP A 1 220 ? -6.059 -10.333 -9.750 1.00 83.94 220 ASP A C 1
ATOM 1630 O O . ASP A 1 220 ? -6.614 -9.450 -9.075 1.00 83.94 220 ASP A O 1
ATOM 1634 N N . LEU A 1 221 ? -5.129 -10.017 -10.658 1.00 86.31 221 LEU A N 1
ATOM 1635 C CA . LEU A 1 221 ? -4.706 -8.643 -10.936 1.00 86.31 221 LEU A CA 1
ATOM 1636 C C . LEU A 1 221 ? -5.127 -8.192 -12.337 1.00 86.31 221 LEU A C 1
ATOM 1638 O O . LEU A 1 221 ? -4.841 -8.830 -13.348 1.00 86.31 221 LEU A O 1
ATOM 1642 N N . ILE A 1 222 ? -5.717 -6.997 -12.424 1.00 84.31 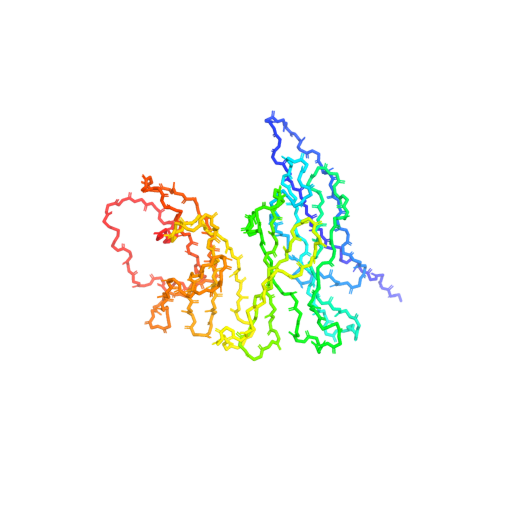222 ILE A N 1
ATOM 1643 C CA . ILE A 1 222 ? -5.936 -6.315 -13.705 1.00 84.31 222 ILE A CA 1
ATOM 1644 C C . ILE A 1 222 ? -4.786 -5.352 -13.969 1.00 84.31 222 ILE A C 1
ATOM 1646 O O . ILE A 1 222 ? -4.553 -4.413 -13.203 1.00 84.31 222 ILE A O 1
ATOM 1650 N N . LEU A 1 223 ? -4.124 -5.533 -15.113 1.00 84.88 223 LEU A N 1
ATOM 1651 C CA . LEU A 1 223 ? -3.056 -4.661 -15.591 1.00 84.88 223 LEU A CA 1
ATOM 1652 C C . LEU A 1 223 ? -3.519 -3.850 -16.805 1.00 84.88 223 LEU A C 1
ATOM 1654 O O . LEU A 1 223 ? -3.959 -4.390 -17.821 1.00 84.88 223 LEU A O 1
ATOM 1658 N N . GLY A 1 224 ? -3.377 -2.529 -16.725 1.00 79.81 224 GLY A N 1
ATOM 1659 C CA . GLY A 1 224 ? -3.701 -1.618 -17.821 1.00 79.81 224 GLY A CA 1
ATOM 1660 C C . GLY A 1 224 ? -2.467 -0.889 -18.336 1.00 79.81 224 GLY A C 1
ATOM 1661 O O . GLY A 1 224 ? -1.652 -0.393 -17.558 1.00 79.81 224 GLY A O 1
ATOM 1662 N N . SER A 1 225 ? -2.352 -0.777 -19.657 1.00 79.25 225 SER A N 1
ATOM 1663 C CA . SER A 1 225 ? -1.302 -0.012 -20.331 1.00 79.25 225 SER A CA 1
ATOM 1664 C C . SER A 1 225 ? -1.925 0.983 -21.303 1.00 79.25 225 SER A C 1
ATOM 1666 O O . SER A 1 225 ? -2.800 0.610 -22.084 1.00 79.25 225 SER A O 1
ATOM 1668 N N . ARG A 1 226 ? -1.467 2.243 -21.292 1.00 71.88 226 ARG A N 1
ATOM 1669 C CA . ARG A 1 226 ? -1.836 3.217 -22.336 1.00 71.88 226 ARG A CA 1
ATOM 1670 C C . ARG A 1 226 ? -1.031 3.027 -23.625 1.00 71.88 226 ARG A C 1
ATOM 1672 O O . ARG A 1 226 ? -1.415 3.570 -24.657 1.00 71.88 226 ARG A O 1
ATOM 1679 N N . TYR A 1 227 ? 0.065 2.268 -23.578 1.00 65.00 227 TYR A N 1
ATOM 1680 C CA . TYR A 1 227 ? 1.006 2.099 -24.683 1.00 65.00 227 TYR A CA 1
ATOM 1681 C C . TYR A 1 227 ? 1.067 0.637 -25.118 1.00 65.00 227 TYR A C 1
ATOM 1683 O O . TYR A 1 227 ? 2.062 -0.048 -24.907 1.00 65.00 227 TYR A O 1
ATOM 1691 N N . PHE A 1 228 ? -0.010 0.165 -25.743 1.00 54.03 228 PHE A N 1
ATOM 1692 C CA . PHE A 1 228 ? 0.022 -1.077 -26.508 1.00 54.03 228 PHE A CA 1
ATOM 1693 C C . PHE A 1 228 ? 0.198 -0.712 -27.991 1.00 54.03 228 PHE A C 1
ATOM 1695 O O . PHE A 1 228 ? -0.686 -0.056 -28.555 1.00 54.03 228 PHE A O 1
ATOM 1702 N N . PRO A 1 229 ? 1.318 -1.058 -28.655 1.00 47.56 229 PRO A N 1
ATOM 1703 C CA . PRO A 1 229 ? 1.403 -0.885 -30.097 1.00 47.56 229 PRO A CA 1
ATOM 1704 C C . PRO A 1 229 ? 0.353 -1.790 -30.758 1.00 47.56 229 PRO A C 1
ATOM 1706 O O . PRO A 1 229 ? 0.358 -3.004 -30.578 1.00 47.56 229 PRO A O 1
ATOM 1709 N N . TYR A 1 230 ? -0.551 -1.189 -31.533 1.00 44.56 230 TYR A N 1
ATOM 1710 C CA . TYR A 1 230 ? -1.695 -1.831 -32.203 1.00 44.56 230 TYR A CA 1
ATOM 1711 C C . TYR A 1 230 ? -1.336 -2.938 -33.227 1.00 44.56 230 TYR A C 1
ATOM 1713 O O . TYR A 1 230 ? -2.214 -3.402 -33.949 1.00 44.56 230 TYR A O 1
ATOM 1721 N N . SER A 1 231 ? -0.074 -3.363 -33.348 1.00 45.28 231 SER A N 1
ATOM 1722 C CA . SER A 1 231 ? 0.402 -4.192 -34.466 1.00 45.28 231 SER A CA 1
ATOM 1723 C C . SER A 1 231 ? 0.827 -5.626 -34.132 1.00 45.28 231 SER A C 1
ATOM 1725 O O . SER A 1 231 ? 1.219 -6.344 -35.049 1.00 45.28 231 SER A O 1
ATOM 1727 N N . SER A 1 232 ? 0.707 -6.105 -32.893 1.00 40.28 232 SER A N 1
ATOM 1728 C CA . SER A 1 232 ? 0.851 -7.541 -32.603 1.00 40.28 232 SER A CA 1
ATOM 1729 C C . SER A 1 232 ? -0.492 -8.114 -32.175 1.00 40.28 232 SER A C 1
ATOM 1731 O O . SER A 1 232 ? -0.921 -7.932 -31.038 1.00 40.28 232 SER A O 1
ATOM 1733 N N . ALA A 1 233 ? -1.167 -8.754 -33.130 1.00 36.97 233 ALA A N 1
ATOM 1734 C CA . ALA A 1 233 ? -2.467 -9.381 -32.970 1.00 36.97 233 ALA A CA 1
ATOM 1735 C C . ALA A 1 233 ? -2.544 -10.226 -31.690 1.00 36.97 233 ALA A C 1
ATOM 1737 O O . ALA A 1 233 ? -1.739 -11.132 -31.473 1.00 36.97 233 ALA A O 1
ATOM 1738 N N . ILE A 1 234 ? -3.570 -9.949 -30.888 1.00 39.75 234 ILE A N 1
ATOM 1739 C CA . ILE A 1 234 ? -4.079 -10.859 -29.870 1.00 39.75 234 ILE A CA 1
ATOM 1740 C C . ILE A 1 234 ? -4.569 -12.106 -30.616 1.00 39.75 234 ILE A C 1
ATOM 1742 O O . ILE A 1 234 ? -5.651 -12.100 -31.201 1.00 39.75 234 ILE A O 1
ATOM 1746 N N . GLN A 1 235 ? -3.784 -13.185 -30.623 1.00 35.28 235 GLN A N 1
ATOM 1747 C CA . GLN A 1 235 ? -4.383 -14.512 -30.735 1.00 35.28 235 GLN A CA 1
ATOM 1748 C C . GLN A 1 235 ? -4.955 -14.847 -29.362 1.00 35.28 235 GLN A C 1
ATOM 1750 O O . GLN A 1 235 ? -4.283 -15.405 -28.503 1.00 35.28 235 GLN A O 1
ATOM 1755 N N . SER A 1 236 ? -6.205 -14.448 -29.152 1.00 35.59 236 SER A N 1
ATOM 1756 C CA . SER A 1 236 ? -7.043 -15.038 -28.116 1.00 35.59 236 SER A CA 1
ATOM 1757 C C . SER A 1 236 ? -7.221 -16.518 -28.479 1.00 35.59 236 SER A C 1
ATOM 1759 O O . SER A 1 236 ? -7.651 -16.810 -29.603 1.00 35.59 236 SER A O 1
ATOM 1761 N N . PRO A 1 237 ? -6.949 -17.471 -27.572 1.00 37.81 237 PRO A N 1
ATOM 1762 C CA . PRO A 1 237 ? -7.654 -18.734 -27.615 1.00 37.81 237 PRO A CA 1
ATOM 1763 C C . PRO A 1 237 ? -9.110 -18.396 -27.269 1.00 37.81 237 PRO A C 1
ATOM 1765 O O . PRO A 1 237 ? -9.450 -18.105 -26.128 1.00 37.81 237 PRO A O 1
ATOM 1768 N N . THR A 1 238 ? -9.940 -18.343 -28.308 1.00 39.41 238 THR A N 1
ATOM 1769 C CA . THR A 1 238 ? -11.410 -18.319 -28.268 1.00 39.41 238 THR A CA 1
ATOM 1770 C C . THR A 1 238 ? -12.102 -17.138 -27.559 1.00 39.41 238 THR A C 1
ATOM 1772 O O . THR A 1 238 ? -12.590 -17.262 -26.446 1.00 39.41 238 THR A O 1
ATOM 1775 N N . GLY A 1 239 ? -12.279 -16.036 -28.300 1.00 33.50 239 GLY A N 1
ATOM 1776 C CA . GLY A 1 239 ? -13.564 -15.334 -28.464 1.00 33.50 239 GLY A CA 1
ATOM 1777 C C . GLY A 1 239 ? -14.093 -14.449 -27.324 1.00 33.50 239 GLY A C 1
ATOM 1778 O O . GLY A 1 239 ? -14.938 -14.880 -26.550 1.00 33.50 239 GLY A O 1
ATOM 1779 N N . GLY A 1 240 ? -13.745 -13.157 -27.346 1.00 28.89 240 GLY A N 1
ATOM 1780 C CA . GLY A 1 240 ? -14.438 -12.079 -26.620 1.00 28.89 240 GLY A CA 1
ATOM 1781 C C . GLY A 1 240 ? -13.768 -10.712 -26.855 1.00 28.89 240 GLY A C 1
ATOM 1782 O O . GLY A 1 240 ? -12.561 -10.687 -27.096 1.00 28.89 240 GLY A O 1
ATOM 1783 N N . PRO A 1 241 ? -14.502 -9.578 -26.876 1.00 35.84 241 PRO A N 1
ATOM 1784 C CA . PRO A 1 241 ? -13.940 -8.293 -27.282 1.00 35.84 241 PRO A CA 1
ATOM 1785 C C . PRO A 1 241 ? -13.055 -7.686 -26.185 1.00 35.84 241 PRO A C 1
ATOM 1787 O O . PRO A 1 241 ? -13.528 -7.408 -25.092 1.00 35.84 241 PRO A O 1
ATOM 1790 N N . ASN A 1 242 ? -11.791 -7.440 -26.545 1.00 54.41 242 ASN A N 1
ATOM 1791 C CA . ASN A 1 242 ? -10.867 -6.429 -26.013 1.00 54.41 242 ASN A CA 1
ATOM 1792 C C . ASN A 1 242 ? -11.105 -5.970 -24.565 1.00 54.41 242 ASN A C 1
ATOM 1794 O O . ASN A 1 242 ? -11.736 -4.938 -24.343 1.00 54.41 242 ASN A O 1
ATOM 1798 N N . THR A 1 243 ? -10.491 -6.635 -23.594 1.00 40.38 243 THR A N 1
ATOM 1799 C CA . THR A 1 243 ? -10.346 -6.106 -22.231 1.00 40.38 243 THR A CA 1
ATOM 1800 C C . THR A 1 243 ? -8.997 -6.527 -21.663 1.00 40.38 243 THR A C 1
ATOM 1802 O O . THR A 1 243 ? -8.405 -7.481 -22.158 1.00 40.38 243 THR A O 1
ATOM 1805 N N . GLY A 1 244 ? -8.484 -5.751 -20.703 1.00 34.38 244 GLY A N 1
ATOM 1806 C CA . GLY A 1 244 ? -7.131 -5.855 -20.152 1.00 34.38 244 GLY A CA 1
ATOM 1807 C C . GLY A 1 244 ? -6.683 -7.273 -19.800 1.00 34.38 244 GLY A C 1
ATOM 1808 O O . GLY A 1 244 ? -7.496 -8.172 -19.602 1.00 34.38 244 GLY A O 1
ATOM 1809 N N . ALA A 1 245 ? -5.366 -7.456 -19.731 1.00 37.94 245 ALA A N 1
ATOM 1810 C CA . ALA A 1 245 ? -4.809 -8.694 -19.218 1.00 37.94 245 ALA A CA 1
ATOM 1811 C C . ALA A 1 245 ? -5.206 -8.813 -17.738 1.00 37.94 245 ALA A C 1
ATOM 1813 O O . ALA A 1 245 ? -4.723 -8.047 -16.900 1.00 37.94 245 ALA A O 1
ATOM 1814 N N . VAL A 1 246 ? -6.147 -9.715 -17.472 1.00 32.94 246 VAL A N 1
ATOM 1815 C CA . VAL A 1 246 ? -6.310 -10.362 -16.173 1.00 32.94 246 VAL A CA 1
ATOM 1816 C C . VAL A 1 246 ? -5.203 -11.406 -16.119 1.00 32.94 246 VAL A C 1
ATOM 1818 O O . VAL A 1 246 ? -5.087 -12.210 -17.051 1.00 32.94 246 VAL A O 1
ATOM 1821 N N . VAL A 1 247 ? -4.341 -11.313 -15.115 1.00 44.00 247 VAL A N 1
ATOM 1822 C CA . VAL A 1 247 ? -3.321 -12.322 -14.810 1.00 44.00 247 VAL A CA 1
ATOM 1823 C C . VAL A 1 247 ? -3.606 -12.869 -13.432 1.00 44.00 247 VAL A C 1
ATOM 1825 O O . VAL A 1 247 ? -3.913 -12.028 -12.552 1.00 44.00 247 VAL A O 1
#

Nearest PDB structures (foldseek):
  7cec-assembly1_A  TM=6.685E-01  e=2.592E-05  Homo sapiens
  9axl-assembly1_A  TM=7.080E-01  e=1.916E-04  Homo sapiens
  5e6s-assembly3_E  TM=6.864E-01  e=3.666E-04  Homo sapiens
  5e6u-assembly1_A  TM=6.223E-01  e=3.869E-04  Homo sapiens
  5mc6-assembly1_j  TM=5.495E-01  e=5.301E-02  Saccharomyces cerevisiae S288C

Mean predicted aligned error: 12.46 Å

Secondary structure (DSSP, 8-state):
-PPP------EEE-----SS-S-PPP--EEE--TTT--SS-EEEEEESSSSSSS-EEEEEEPPPTT-TT---EEEEE-TTT--EEEEE--S-TTS-GGGSEEEEEEEESSSSSSS-EEEEEES-STEEEEEEE-TTT--EEEEEEEEEE-SS-EEEEEEE--SSSSSSPEEEEEETTTTEEEEE-TTT--EEEEEE-TTSS----EEEEEESSSSSSS-EEEEE-S---TTS----SS------EE-

Foldseek 3Di:
DDDPDDQDWDWDFDFDDDDDDPDGDGQDTDTDPSPCQDPQFDKEWAQQLQLPPAIWIWTFRADDPVDQQDATWIFIADPVRRHTQDTAGDPDSVDGSQFHFRDKYFFQQLVPPNGTWMWTWGRRAQQTKIFIARSNPSHTPDIGPRVVAHHSFFQDWAWWPDPPPPRTTWIWTAGVVLGWIFTAGSNHRHTDDIDGCNPPQFRFNDKYFPQCPPPPRTTWIFTDDPRDDPPDDPPDPDDDDDDTDTD

Radius of gyration: 19.6 Å; Cα contacts (8 Å, |Δi|>4): 573; chains: 1; bounding box: 50×68×52 Å